Protein AF-A0A453G889-F1 (afdb_monomer_lite)

Foldseek 3Di:
DPPVVVVVVVVVVVVVVPPPPDDDDDDDPDPPPVVVLCVLVVVLVVLLVCLVVLVVPDPDDSLVVLVVSLVVLVVSLVVLVVVLVVLVVVLVVLVVLLVVLVVLLVVLCVQLVVCVVVVNNVSNVVSVVSSVVSVVVSVVSVVVSVVSVVVSVVSVVSSVVSVVVSVVSVVVSVVVVVVVVVVVVVVVVCVVVVD

Sequence (195 aa):
LQISNSMLIEAVTRAVSLRAVQVRQSNVNRFKCNAIRSNLFDRLTRVVRSYANAILSSFEDPEKILDQAVLEMNDDLIKMRQATAQVLASQKRLENKYKAAEQADADWYRRAQLALQKGEEDLAREALKRRKSYAENASSLKAQLDQQKSVVENLVSNTRLLESKIAEAKQKKDTLKARAQSAKTATKVSEMLGN

Secondary structure (DSSP, 8-state):
--SHHHHHHHHHHHHHHTS-S-----------SHHHHHHHHHHHHHHHHHHHHHHHH-SS-HHHHHHHHHHHHHHHHHHHHHHHHHHHHHHHHHHHHHHHHHHHHHHHHHHHHHHHHTT-HHHHHHHHHHHHHHHHHHHHHHHHHHHHHHHHHHHHHHHHHHHHHHHHHHHHHHHHHHHHHHHHHHHHHHHHH--

InterPro domains:
  IPR007157 PspA/VIPP1 [PF04012] (39-195)
  IPR007157 PspA/VIPP1 [PTHR31088] (34-195)

Structure (mmCIF, N/CA/C/O backbone):
data_AF-A0A453G889-F1
#
_entry.id   AF-A0A453G889-F1
#
loop_
_atom_site.group_PDB
_atom_site.id
_atom_site.type_symbol
_atom_site.label_atom_id
_atom_site.label_alt_id
_atom_site.label_comp_id
_atom_site.label_asym_id
_atom_site.label_entity_id
_atom_site.label_seq_id
_atom_site.pdbx_PDB_ins_code
_atom_site.Cartn_x
_atom_site.Cartn_y
_atom_site.Cartn_z
_atom_site.occupancy
_atom_site.B_iso_or_equiv
_atom_site.auth_seq_id
_atom_site.auth_comp_id
_atom_site.auth_asym_id
_atom_site.auth_atom_id
_atom_site.pdbx_PDB_model_num
ATOM 1 N N . LEU A 1 1 ? -43.663 0.541 35.110 1.00 49.12 1 LEU A N 1
ATOM 2 C CA . LEU A 1 1 ? -42.200 0.633 35.347 1.00 49.12 1 LEU A CA 1
ATOM 3 C C . LEU A 1 1 ? -41.331 0.325 34.110 1.00 49.12 1 LEU A C 1
ATOM 5 O O . LEU A 1 1 ? -40.124 0.465 34.205 1.00 49.12 1 LEU A O 1
ATOM 9 N N . GLN A 1 2 ? -41.896 0.003 32.933 1.00 46.69 2 GLN A N 1
ATOM 10 C CA . GLN A 1 2 ? -41.116 -0.359 31.728 1.00 46.69 2 GLN A CA 1
ATOM 11 C C . GLN A 1 2 ? -40.961 0.753 30.670 1.00 46.69 2 GLN A C 1
ATOM 13 O O . GLN A 1 2 ? -40.204 0.585 29.723 1.00 46.69 2 GLN A O 1
ATOM 18 N N . ILE A 1 3 ? -41.638 1.898 30.826 1.00 45.16 3 ILE A N 1
ATOM 19 C CA . ILE A 1 3 ? -41.676 2.957 29.797 1.00 45.16 3 ILE A CA 1
ATOM 20 C C . ILE A 1 3 ? -40.592 4.036 30.027 1.00 45.16 3 ILE A C 1
ATOM 22 O O . ILE A 1 3 ? -40.115 4.643 29.072 1.00 45.16 3 ILE A O 1
ATOM 26 N N . SER A 1 4 ? -40.098 4.220 31.259 1.00 53.78 4 SER A N 1
ATOM 27 C CA . SER A 1 4 ? -39.088 5.257 31.557 1.00 53.78 4 SER A CA 1
ATOM 28 C C . SER A 1 4 ? -37.662 4.921 31.097 1.00 53.78 4 SER A C 1
ATOM 30 O O . SER A 1 4 ? -36.904 5.835 30.779 1.00 53.78 4 SER A O 1
ATOM 32 N N . ASN A 1 5 ? -37.284 3.640 31.000 1.00 52.91 5 ASN A N 1
ATOM 33 C CA . ASN A 1 5 ? -35.910 3.261 30.630 1.00 52.91 5 ASN A CA 1
ATOM 34 C C . ASN A 1 5 ? -35.604 3.442 29.134 1.00 52.91 5 ASN A C 1
ATOM 36 O O . ASN A 1 5 ? -34.469 3.756 28.786 1.00 52.91 5 ASN A O 1
ATOM 40 N N . SER A 1 6 ? -36.600 3.320 28.249 1.00 53.44 6 SER A N 1
ATOM 41 C CA . SER A 1 6 ? -36.405 3.557 26.807 1.00 53.44 6 SER A CA 1
ATOM 42 C C . SER A 1 6 ? -36.160 5.039 26.502 1.00 53.44 6 SER A C 1
ATOM 44 O O . SER A 1 6 ? -35.328 5.381 25.664 1.00 53.44 6 SER A O 1
ATOM 46 N N . MET A 1 7 ? -36.836 5.929 27.234 1.00 53.59 7 MET A N 1
ATOM 47 C CA . MET A 1 7 ? -36.725 7.379 27.056 1.00 53.59 7 MET A CA 1
ATOM 48 C C . MET A 1 7 ? -35.366 7.919 27.530 1.00 53.59 7 MET A C 1
ATOM 50 O O . MET A 1 7 ? -34.803 8.818 26.909 1.00 53.59 7 MET A O 1
ATOM 54 N N . LEU A 1 8 ? -34.800 7.334 28.594 1.00 57.28 8 LEU A N 1
ATOM 55 C CA . LEU A 1 8 ? -33.466 7.691 29.087 1.00 57.28 8 LEU A CA 1
ATOM 56 C C . LEU A 1 8 ? -32.353 7.253 28.123 1.00 57.28 8 LEU A C 1
ATOM 58 O O . LEU A 1 8 ? -31.385 7.991 27.936 1.00 57.28 8 LEU A O 1
ATOM 62 N N . ILE A 1 9 ? -32.504 6.102 27.460 1.00 57.62 9 ILE A N 1
ATOM 63 C CA . ILE A 1 9 ? -31.530 5.615 26.471 1.00 57.62 9 ILE A CA 1
ATOM 64 C C . ILE A 1 9 ? -31.542 6.501 25.213 1.00 57.62 9 ILE A C 1
ATOM 66 O O . ILE A 1 9 ? -30.473 6.863 24.713 1.00 57.62 9 ILE A O 1
ATOM 70 N N . GLU A 1 10 ? -32.709 6.949 24.740 1.00 56.69 10 GLU A N 1
ATOM 71 C CA . GLU A 1 10 ? -32.789 7.888 23.609 1.00 56.69 10 GLU A CA 1
ATOM 72 C C . GLU A 1 10 ? -32.299 9.300 23.963 1.00 56.69 10 GLU A C 1
ATOM 74 O O . GLU A 1 10 ? -31.612 9.934 23.156 1.00 56.69 10 GLU A O 1
ATOM 79 N N . ALA A 1 11 ? -32.577 9.785 25.178 1.00 56.25 11 ALA A N 1
ATOM 80 C CA . ALA A 1 11 ? -32.134 11.101 25.637 1.00 56.25 11 ALA A CA 1
ATOM 81 C C . ALA A 1 11 ? -30.603 11.187 25.771 1.00 56.25 11 ALA A C 1
ATOM 83 O O . ALA A 1 11 ? -29.994 12.156 25.310 1.00 56.25 11 ALA A O 1
ATOM 84 N N . VAL A 1 12 ? -29.959 10.151 26.321 1.00 57.03 12 VAL A N 1
ATOM 85 C CA . VAL A 1 12 ? -28.490 10.069 26.395 1.00 57.03 12 VAL A CA 1
ATOM 86 C C . VAL A 1 12 ? -27.882 9.954 24.993 1.00 57.03 12 VAL A C 1
ATOM 88 O O . VAL A 1 12 ? -26.874 10.601 24.707 1.00 57.03 12 VAL A O 1
ATOM 91 N N . THR A 1 13 ? -28.523 9.214 24.084 1.00 51.62 13 THR A N 1
ATOM 92 C CA . THR A 1 13 ? -28.065 9.085 22.690 1.00 51.62 13 THR A CA 1
ATOM 93 C C . THR A 1 13 ? -28.135 10.420 21.936 1.00 51.62 13 THR A C 1
ATOM 95 O O . THR A 1 13 ? -27.187 10.784 21.238 1.00 51.62 13 THR A O 1
ATOM 98 N N . ARG A 1 14 ? -29.195 11.216 22.136 1.00 51.06 14 ARG A N 1
ATOM 99 C CA . ARG A 1 14 ? -29.331 12.553 21.527 1.00 51.06 14 ARG A CA 1
ATOM 100 C C . ARG A 1 14 ? -28.398 13.599 22.150 1.00 51.06 14 ARG A C 1
ATOM 102 O O . ARG A 1 14 ? -27.847 14.422 21.421 1.00 51.06 14 ARG A O 1
ATOM 109 N N . ALA A 1 15 ? -28.133 13.534 23.457 1.00 50.28 15 ALA A N 1
ATOM 110 C CA . ALA A 1 15 ? -27.204 14.448 24.134 1.00 50.28 15 ALA A CA 1
ATOM 111 C C . ALA A 1 15 ? -25.730 14.229 23.725 1.00 50.28 15 ALA A C 1
ATOM 113 O O . ALA A 1 15 ? -24.936 15.170 23.715 1.00 50.28 15 ALA A O 1
ATOM 114 N N . VAL A 1 16 ? -25.364 13.004 23.327 1.00 50.25 16 VAL A N 1
ATOM 115 C CA . VAL A 1 16 ? -24.021 12.661 22.823 1.00 50.25 16 VAL A CA 1
ATOM 116 C C . VAL A 1 16 ? -23.763 13.214 21.412 1.00 50.25 16 VAL A C 1
ATOM 118 O O . VAL A 1 16 ? -22.608 13.469 21.069 1.00 50.25 16 VAL A O 1
ATOM 121 N N . SER A 1 17 ? -24.805 13.481 20.616 1.00 42.59 17 SER A N 1
ATOM 122 C 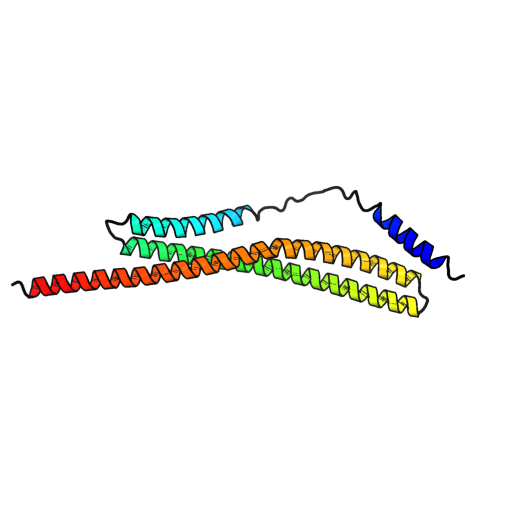CA . SER A 1 17 ? -24.656 14.005 19.249 1.00 42.59 17 SER A CA 1
ATOM 123 C C . SER A 1 17 ? -24.300 15.497 19.187 1.00 42.59 17 SER A C 1
ATOM 125 O O . SER A 1 17 ? -23.780 15.952 18.171 1.00 42.59 17 SER A O 1
ATOM 127 N N . LEU A 1 18 ? -24.550 16.271 20.249 1.00 42.31 18 LEU A N 1
ATOM 128 C CA . LEU A 1 18 ? -24.399 17.735 20.235 1.00 42.31 18 LEU A CA 1
ATOM 129 C C . LEU A 1 18 ? -23.054 18.245 20.779 1.00 42.31 18 LEU A C 1
ATOM 131 O O . LEU A 1 18 ? -22.796 19.443 20.739 1.00 42.31 18 LEU A O 1
ATOM 135 N N . ARG A 1 19 ? -22.166 17.362 21.260 1.00 44.44 19 ARG A N 1
ATOM 136 C CA . ARG A 1 19 ? -20.893 17.760 21.901 1.00 44.44 19 ARG A CA 1
ATOM 137 C C . ARG A 1 19 ? -19.624 17.311 21.170 1.00 44.44 19 ARG A C 1
ATOM 139 O O . ARG A 1 19 ? -18.542 17.378 21.744 1.00 44.44 19 ARG A O 1
ATOM 146 N N . ALA A 1 20 ? -19.743 16.867 19.917 1.00 40.88 20 ALA A N 1
ATOM 147 C CA . ALA A 1 20 ? -18.616 16.383 19.108 1.00 40.88 20 ALA A CA 1
ATOM 148 C C . ALA A 1 20 ? -18.003 17.439 18.164 1.00 40.88 20 ALA A C 1
ATOM 150 O O . ALA A 1 20 ? -17.098 17.126 17.394 1.00 40.88 20 ALA A O 1
ATOM 151 N N . VAL A 1 21 ? -18.440 18.697 18.233 1.00 46.94 21 VAL A N 1
ATOM 152 C CA . VAL A 1 21 ? -17.821 19.809 17.502 1.00 46.94 21 VAL A CA 1
ATOM 153 C C . VAL A 1 21 ? -17.089 20.670 18.519 1.00 46.94 21 VAL A C 1
ATOM 155 O O . VAL A 1 21 ? -17.731 21.491 19.153 1.00 46.94 21 VAL A O 1
ATOM 158 N N . GLN A 1 22 ? -15.800 20.393 18.754 1.00 45.59 22 GLN A N 1
ATOM 159 C CA . GLN A 1 22 ? -14.731 21.368 19.059 1.00 45.59 22 GLN A CA 1
ATOM 160 C C . GLN A 1 22 ? -13.475 20.639 19.592 1.00 45.59 22 GLN A C 1
ATOM 162 O O . GLN A 1 22 ? -13.073 20.832 20.738 1.00 45.59 22 GLN A O 1
ATOM 167 N N . VAL A 1 23 ? -12.805 19.810 18.784 1.00 44.56 23 VAL A N 1
ATOM 168 C CA . VAL A 1 23 ? -11.402 19.455 19.077 1.00 44.56 23 VAL A CA 1
ATOM 169 C C . VAL A 1 23 ? -10.511 20.265 18.150 1.00 44.56 23 VAL A C 1
ATOM 171 O O . VAL A 1 23 ? -10.331 19.969 16.972 1.00 44.56 23 VAL A O 1
ATOM 174 N N . ARG A 1 24 ? -10.024 21.359 18.741 1.00 37.88 24 ARG A N 1
ATOM 175 C CA . ARG A 1 24 ? -8.998 22.274 18.250 1.00 37.88 24 ARG A CA 1
ATOM 176 C C . ARG A 1 24 ? -7.799 21.507 17.693 1.00 37.88 24 ARG A C 1
ATOM 178 O O . ARG A 1 24 ? -7.216 20.660 18.364 1.00 37.88 24 ARG A O 1
ATOM 185 N N . GLN A 1 25 ? -7.433 21.891 16.477 1.00 46.72 25 GLN A N 1
ATOM 186 C CA . GLN A 1 25 ? -6.210 21.528 15.777 1.00 46.72 25 GLN A CA 1
ATOM 187 C C . GLN A 1 25 ? -4.972 21.866 16.618 1.00 46.72 25 GLN A C 1
ATOM 189 O O . GLN A 1 25 ? -4.800 23.008 17.045 1.00 46.72 25 GLN A O 1
ATOM 194 N N . SER A 1 26 ? -4.068 20.904 16.785 1.00 36.66 26 SER A N 1
ATOM 195 C CA . SER A 1 26 ? -2.681 21.185 17.147 1.00 36.66 26 SER A CA 1
ATOM 196 C C . SER A 1 26 ? -1.724 20.215 16.443 1.00 36.66 26 SER A C 1
ATOM 198 O O . SER A 1 26 ? -1.781 19.000 16.604 1.00 36.66 26 SER A O 1
ATOM 200 N N . ASN A 1 27 ? -0.838 20.817 15.643 1.00 45.62 27 ASN A N 1
ATOM 201 C CA . ASN A 1 27 ? 0.444 20.317 15.140 1.00 45.62 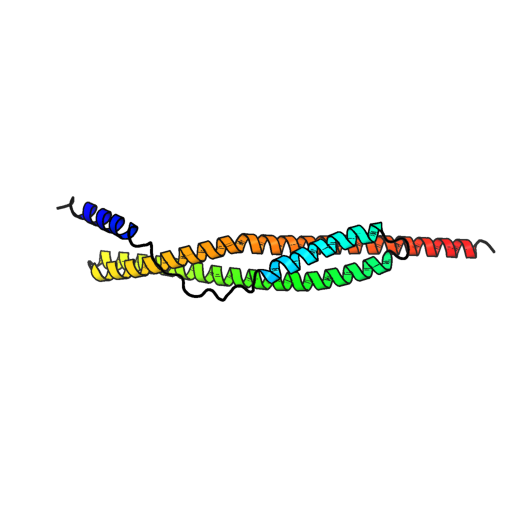27 ASN A CA 1
ATOM 202 C C . ASN A 1 27 ? 0.471 19.022 14.310 1.00 45.62 27 ASN A C 1
ATOM 204 O O . ASN A 1 27 ? 0.867 17.958 14.781 1.00 45.62 27 ASN A O 1
ATOM 208 N N . VAL A 1 28 ? 0.255 19.169 12.997 1.00 41.62 28 VAL A N 1
ATOM 209 C CA . VAL A 1 28 ? 0.701 18.194 11.986 1.00 41.62 28 VAL A CA 1
ATOM 210 C C . VAL A 1 28 ? 1.892 18.757 11.205 1.00 41.62 28 VAL A C 1
ATOM 212 O O . VAL A 1 28 ? 1.800 19.082 10.028 1.00 41.62 28 VAL A O 1
ATOM 215 N N . ASN A 1 29 ? 3.059 18.808 11.851 1.00 44.78 29 ASN A N 1
ATOM 216 C CA . ASN A 1 29 ? 4.340 18.796 11.140 1.00 44.78 29 ASN A CA 1
ATOM 217 C C . ASN A 1 29 ? 4.704 17.340 10.827 1.00 44.78 29 ASN A C 1
ATOM 219 O O . ASN A 1 29 ? 5.540 16.727 11.489 1.00 44.78 29 ASN A O 1
ATOM 223 N N . ARG A 1 30 ? 4.020 16.741 9.843 1.00 44.69 30 ARG A N 1
ATOM 224 C CA . ARG A 1 30 ? 4.370 15.406 9.334 1.00 44.69 30 ARG A CA 1
ATOM 225 C C . ARG A 1 30 ? 3.900 15.187 7.892 1.00 44.69 30 ARG A C 1
ATOM 227 O O . ARG A 1 30 ? 3.231 14.209 7.593 1.00 44.69 30 ARG A O 1
ATOM 234 N N . PHE A 1 31 ? 4.283 16.077 6.978 1.00 42.47 31 PHE A N 1
ATOM 235 C CA . PHE A 1 31 ? 4.095 15.866 5.537 1.00 42.47 31 PHE A CA 1
ATOM 236 C C . PHE A 1 31 ? 5.398 16.090 4.764 1.00 42.47 31 PHE A C 1
ATOM 238 O O . PHE A 1 31 ? 5.563 17.044 4.018 1.00 42.47 31 PHE A O 1
ATOM 245 N N . LYS A 1 32 ? 6.322 15.136 4.897 1.00 39.88 32 LYS A N 1
ATOM 246 C CA . LYS A 1 32 ? 7.316 14.832 3.856 1.00 39.88 32 LYS A CA 1
ATOM 247 C C . LYS A 1 32 ? 7.053 13.416 3.343 1.00 39.88 32 LYS A C 1
ATOM 249 O O . LYS A 1 32 ? 7.804 12.492 3.609 1.00 39.88 32 LYS A O 1
ATOM 254 N N . CYS A 1 33 ? 5.919 13.227 2.673 1.00 45.66 33 CYS A N 1
ATOM 255 C CA . CYS A 1 33 ? 5.640 11.997 1.919 1.00 45.66 33 CYS A CA 1
ATOM 256 C C . CYS A 1 33 ? 4.959 12.269 0.563 1.00 45.66 33 CYS A C 1
ATOM 258 O O . CYS A 1 33 ? 4.994 11.419 -0.320 1.00 45.66 33 CYS A O 1
ATOM 260 N N . ASN A 1 34 ? 4.430 13.481 0.337 1.00 46.06 34 ASN A N 1
ATOM 261 C CA . ASN A 1 34 ? 3.853 13.857 -0.959 1.00 46.06 34 ASN A CA 1
ATOM 262 C C . ASN A 1 34 ? 4.914 14.204 -2.021 1.00 46.06 34 ASN A C 1
ATOM 264 O O . ASN A 1 34 ? 4.693 13.925 -3.193 1.00 46.06 34 ASN A O 1
ATOM 268 N N . ALA A 1 35 ? 6.091 14.707 -1.629 1.00 45.81 35 ALA A N 1
ATOM 269 C CA . ALA A 1 35 ? 7.161 15.079 -2.568 1.00 45.81 35 ALA A CA 1
ATOM 270 C C . ALA A 1 35 ? 7.830 13.881 -3.279 1.00 45.81 35 ALA A C 1
ATOM 272 O O . ALA A 1 35 ? 8.424 14.043 -4.338 1.00 45.81 35 ALA A O 1
ATOM 273 N N . ILE A 1 36 ? 7.729 12.669 -2.719 1.00 50.19 36 ILE A N 1
ATOM 274 C CA . ILE A 1 36 ? 8.281 11.446 -3.331 1.00 50.19 36 ILE A CA 1
ATOM 275 C C . ILE A 1 36 ? 7.297 10.861 -4.364 1.00 50.19 36 ILE A C 1
ATOM 277 O O . ILE A 1 36 ? 7.720 10.232 -5.333 1.00 50.19 36 ILE A O 1
ATOM 281 N N . ARG A 1 37 ? 5.985 11.102 -4.197 1.00 50.41 37 ARG A N 1
ATOM 282 C CA . ARG A 1 37 ? 4.936 10.548 -5.069 1.00 50.41 37 ARG A CA 1
ATOM 283 C C . ARG A 1 37 ? 4.896 11.182 -6.455 1.00 50.41 37 ARG A C 1
ATOM 285 O O . ARG A 1 37 ? 4.757 10.440 -7.420 1.00 50.41 37 ARG A O 1
ATOM 292 N N . SER A 1 38 ? 5.031 12.507 -6.559 1.00 55.56 38 SER A N 1
ATOM 293 C CA . SER A 1 38 ? 5.113 13.163 -7.872 1.00 55.56 38 SER A CA 1
ATOM 294 C C . SER A 1 38 ? 6.417 12.791 -8.567 1.00 55.56 38 SER A C 1
ATOM 296 O O . SER A 1 38 ? 6.405 12.334 -9.699 1.00 55.56 38 SER A O 1
ATOM 298 N N . ASN A 1 39 ? 7.536 12.825 -7.841 1.00 64.81 39 ASN A N 1
ATOM 299 C CA . ASN A 1 39 ? 8.852 12.624 -8.437 1.00 64.81 39 ASN A CA 1
ATOM 300 C C . ASN A 1 39 ? 9.049 11.210 -9.022 1.00 64.81 39 ASN A C 1
ATOM 302 O O . ASN A 1 39 ? 9.616 11.070 -10.095 1.00 64.81 39 ASN A O 1
ATOM 306 N N . LEU A 1 40 ? 8.552 10.141 -8.386 1.00 61.12 40 LEU A N 1
ATOM 307 C CA . LEU A 1 40 ? 8.677 8.788 -8.958 1.00 61.12 40 LEU A CA 1
ATOM 308 C C . LEU A 1 40 ? 7.765 8.563 -10.174 1.00 61.12 40 LEU A C 1
ATOM 310 O O . LEU A 1 40 ? 8.175 7.913 -11.133 1.00 61.12 40 LEU A O 1
ATOM 314 N N . PHE A 1 41 ? 6.546 9.107 -10.153 1.00 60.94 41 PHE A N 1
ATOM 315 C CA . PHE A 1 41 ? 5.598 8.963 -11.260 1.00 60.94 41 PHE A CA 1
ATOM 316 C C . PHE A 1 41 ? 5.968 9.837 -12.464 1.00 60.94 41 PHE A C 1
ATOM 318 O O . PHE A 1 41 ? 5.911 9.380 -13.606 1.00 60.94 41 PHE A O 1
ATOM 325 N N . ASP A 1 42 ? 6.424 11.063 -12.212 1.00 67.38 42 ASP A N 1
ATOM 326 C CA . ASP A 1 42 ? 6.951 11.976 -13.227 1.00 67.38 42 ASP A CA 1
ATOM 327 C C . ASP A 1 42 ? 8.230 11.411 -13.856 1.00 67.38 42 ASP A C 1
ATOM 329 O O . ASP A 1 42 ? 8.465 11.573 -15.052 1.00 67.38 42 ASP A O 1
ATOM 333 N N . ARG A 1 43 ? 9.045 10.686 -13.078 1.00 64.69 43 ARG A N 1
ATOM 334 C CA . ARG A 1 43 ? 10.206 9.958 -13.602 1.00 64.69 43 ARG A CA 1
ATOM 335 C C . ARG A 1 43 ? 9.791 8.769 -14.456 1.00 64.69 43 ARG A C 1
ATOM 337 O O . ARG A 1 43 ? 10.286 8.658 -15.569 1.00 64.69 43 ARG A O 1
ATOM 344 N N . LEU A 1 44 ? 8.836 7.950 -14.014 1.00 61.25 44 LEU A N 1
ATOM 345 C CA . LEU A 1 44 ? 8.307 6.851 -14.828 1.00 61.25 44 LEU A CA 1
ATOM 346 C C . LEU A 1 44 ? 7.740 7.354 -16.162 1.00 61.25 44 LEU A C 1
ATOM 348 O O . LEU A 1 44 ? 8.099 6.851 -17.224 1.00 61.25 44 LEU A O 1
ATOM 352 N N . THR A 1 45 ? 6.872 8.364 -16.123 1.00 68.88 45 THR A N 1
ATOM 353 C CA . THR A 1 45 ? 6.278 8.945 -17.335 1.00 68.88 45 THR A CA 1
ATOM 354 C C . THR A 1 45 ? 7.333 9.599 -18.219 1.00 68.88 45 THR A C 1
ATOM 356 O O . THR A 1 45 ? 7.282 9.427 -19.436 1.00 68.88 45 THR A O 1
ATOM 359 N N . ARG A 1 46 ? 8.336 10.275 -17.641 1.00 69.56 46 ARG A N 1
ATOM 360 C CA . ARG A 1 46 ? 9.491 10.792 -18.386 1.00 69.56 46 ARG A CA 1
ATOM 361 C C . ARG A 1 46 ? 10.276 9.675 -19.065 1.00 69.56 46 ARG A C 1
ATOM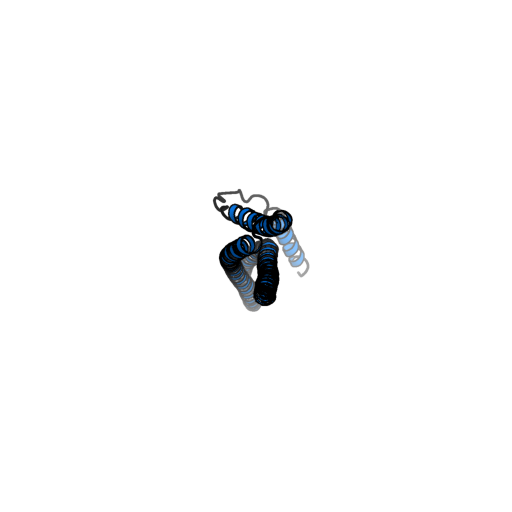 363 O O . ARG A 1 46 ? 10.623 9.851 -20.223 1.00 69.56 46 ARG A O 1
ATOM 370 N N . VAL A 1 47 ? 10.522 8.555 -18.392 1.00 62.75 47 VAL A N 1
ATOM 371 C CA . VAL A 1 47 ? 11.288 7.419 -18.926 1.00 62.75 47 VAL A CA 1
ATOM 372 C C . VAL A 1 47 ? 10.525 6.698 -20.043 1.00 62.75 47 VAL A C 1
ATOM 374 O O . VAL A 1 47 ? 11.078 6.397 -21.097 1.00 62.75 47 VAL A O 1
ATOM 377 N N . VAL A 1 48 ? 9.215 6.499 -19.877 1.00 59.97 48 VAL A N 1
ATOM 378 C CA . VAL A 1 48 ? 8.361 5.932 -20.936 1.00 59.97 48 VAL A CA 1
ATOM 379 C C . VAL A 1 48 ? 8.307 6.861 -22.155 1.00 59.97 48 VAL A C 1
ATOM 381 O O . VAL A 1 48 ? 8.374 6.402 -23.296 1.00 59.97 48 VAL A O 1
ATOM 384 N N . ARG A 1 49 ? 8.212 8.176 -21.928 1.00 68.88 49 ARG A N 1
ATOM 385 C CA . ARG A 1 49 ? 8.154 9.185 -22.994 1.00 68.88 49 ARG A CA 1
ATOM 386 C C . ARG A 1 49 ? 9.507 9.385 -23.676 1.00 68.88 49 ARG A C 1
ATOM 388 O O . ARG A 1 49 ? 9.542 9.534 -24.893 1.00 68.88 49 ARG A O 1
ATOM 395 N N . SER A 1 50 ? 10.609 9.355 -22.926 1.00 63.66 50 SER A N 1
ATOM 396 C CA . SER A 1 50 ? 11.960 9.455 -23.481 1.00 63.66 50 SER A CA 1
ATOM 397 C C . SER A 1 50 ? 12.270 8.256 -24.362 1.00 63.66 50 SER A C 1
ATOM 399 O O . SER A 1 50 ? 12.832 8.452 -25.426 1.00 63.66 50 SER A O 1
ATOM 401 N N . TYR A 1 51 ? 11.821 7.051 -24.005 1.00 61.34 51 TYR A N 1
ATOM 402 C CA . TYR A 1 51 ? 11.958 5.870 -24.854 1.00 61.34 51 TYR A CA 1
ATOM 403 C C . TYR A 1 51 ? 11.199 5.993 -26.185 1.00 61.34 51 TYR A C 1
ATOM 405 O O . TYR A 1 51 ? 11.763 5.728 -27.248 1.00 61.34 51 TYR A O 1
ATOM 413 N N . ALA A 1 52 ? 9.934 6.427 -26.142 1.00 63.38 52 ALA A N 1
ATOM 414 C CA . ALA A 1 52 ? 9.141 6.652 -27.352 1.00 63.38 52 ALA A CA 1
ATOM 415 C C . ALA A 1 52 ? 9.791 7.707 -28.266 1.00 63.38 52 ALA A C 1
ATOM 417 O O . ALA A 1 52 ? 9.883 7.506 -29.476 1.00 63.38 52 ALA A O 1
ATOM 418 N N . ASN A 1 53 ? 10.301 8.788 -27.672 1.00 62.84 53 ASN A N 1
ATOM 419 C CA . ASN A 1 53 ? 10.978 9.856 -28.400 1.00 62.84 53 ASN A CA 1
ATOM 420 C C . ASN A 1 53 ? 12.358 9.426 -28.925 1.00 62.84 53 ASN A C 1
ATOM 422 O O . ASN A 1 53 ? 12.694 9.758 -30.053 1.00 62.84 53 ASN A O 1
ATOM 426 N N . ALA A 1 54 ? 13.131 8.659 -28.154 1.00 61.78 54 ALA A N 1
ATOM 427 C CA . ALA A 1 54 ? 14.487 8.235 -28.498 1.00 61.78 54 ALA A CA 1
ATOM 428 C C . ALA A 1 54 ? 14.527 7.234 -29.659 1.00 61.78 54 ALA A C 1
ATOM 430 O O . ALA A 1 54 ? 15.452 7.277 -30.467 1.00 61.78 54 ALA A O 1
ATOM 431 N N . ILE A 1 55 ? 13.518 6.360 -29.776 1.00 57.91 55 ILE A N 1
ATOM 432 C CA . ILE A 1 55 ? 13.350 5.505 -30.961 1.00 57.91 55 ILE A CA 1
ATOM 433 C C . ILE A 1 55 ? 13.014 6.351 -32.192 1.00 57.91 55 ILE A C 1
ATOM 435 O O . ILE A 1 55 ? 13.512 6.062 -33.275 1.00 57.91 55 ILE A O 1
ATOM 439 N N . LEU A 1 56 ? 12.176 7.379 -32.031 1.00 58.53 56 LEU A N 1
ATOM 440 C CA . LEU A 1 56 ? 11.741 8.227 -33.140 1.00 58.53 56 LEU A CA 1
ATOM 441 C C . LEU A 1 56 ? 12.854 9.169 -33.630 1.00 58.53 56 LEU A C 1
ATOM 443 O O . LEU A 1 56 ? 12.900 9.488 -34.813 1.00 58.53 56 LEU A O 1
ATOM 447 N N . SER A 1 57 ? 13.745 9.607 -32.735 1.00 58.22 57 SER A N 1
ATOM 448 C CA . SER A 1 57 ? 14.808 10.572 -33.037 1.00 58.22 57 SER A CA 1
ATOM 449 C C . SER A 1 57 ? 16.171 9.951 -33.367 1.00 58.22 57 SER A C 1
ATOM 451 O O . SER A 1 57 ? 17.078 10.683 -33.756 1.00 58.22 57 SER A O 1
ATOM 453 N N . SER A 1 58 ? 16.368 8.640 -33.182 1.00 57.16 58 SER A N 1
ATOM 454 C CA . SER A 1 58 ? 17.686 8.007 -33.366 1.00 57.16 58 SER A CA 1
ATOM 455 C C . SER A 1 58 ? 17.972 7.676 -34.828 1.00 57.16 58 SER A C 1
ATOM 457 O O . SER A 1 58 ? 17.600 6.610 -35.314 1.00 57.16 58 SER A O 1
ATOM 459 N N . PHE A 1 59 ? 18.697 8.573 -35.496 1.00 54.50 59 PHE A N 1
ATOM 460 C CA . PHE A 1 59 ? 19.303 8.335 -36.809 1.00 54.50 59 PHE A CA 1
ATOM 461 C C . PHE A 1 59 ? 20.757 7.818 -36.735 1.00 54.50 59 PHE A C 1
ATOM 463 O O . PHE A 1 59 ? 21.240 7.286 -37.729 1.00 54.50 59 PHE A O 1
ATOM 470 N N . GLU A 1 60 ? 21.446 7.920 -35.587 1.00 56.84 60 GLU A N 1
ATOM 471 C CA . GLU A 1 60 ? 22.897 7.644 -35.488 1.00 56.84 60 GLU A CA 1
ATOM 472 C C . GLU A 1 60 ? 23.288 6.297 -34.841 1.00 56.84 60 GLU A C 1
ATOM 474 O O . GLU A 1 60 ? 24.223 5.674 -35.328 1.00 56.84 60 GLU A O 1
ATOM 479 N N . ASP A 1 61 ? 22.618 5.815 -33.776 1.00 67.56 61 ASP A N 1
ATOM 480 C CA . ASP A 1 61 ? 22.968 4.525 -33.127 1.00 67.56 61 ASP A CA 1
ATOM 481 C C . ASP A 1 61 ? 21.862 4.027 -32.145 1.00 67.56 61 ASP A C 1
ATOM 483 O O . ASP A 1 61 ? 21.965 4.173 -30.920 1.00 67.56 61 ASP A O 1
ATOM 487 N N . PRO A 1 62 ? 20.759 3.428 -32.637 1.00 68.19 62 PRO A N 1
ATOM 488 C CA . PRO A 1 62 ? 19.603 3.066 -31.804 1.00 68.19 62 PRO A CA 1
ATOM 489 C C . PRO A 1 62 ? 19.883 1.951 -30.776 1.00 68.19 62 PRO A C 1
ATOM 491 O O . PRO A 1 62 ? 19.161 1.839 -29.786 1.00 68.19 62 PRO A O 1
ATOM 494 N N . GLU A 1 63 ? 20.925 1.136 -30.976 1.00 71.25 63 GLU A N 1
ATOM 495 C CA . GLU A 1 63 ? 21.309 0.051 -30.056 1.00 71.25 63 GLU A CA 1
ATOM 496 C C . GLU A 1 63 ? 21.852 0.596 -28.722 1.00 71.25 63 GLU A C 1
ATOM 498 O O . GLU A 1 63 ? 21.397 0.190 -27.653 1.00 71.25 63 GLU A O 1
ATOM 503 N N . LYS A 1 64 ? 22.770 1.570 -28.762 1.00 75.12 64 LYS A N 1
ATOM 504 C CA . LYS A 1 64 ? 23.410 2.121 -27.551 1.00 75.12 64 LYS A CA 1
ATOM 505 C C . LYS A 1 64 ? 22.436 2.900 -26.671 1.00 75.12 64 LYS A C 1
ATOM 507 O O . LYS A 1 64 ? 22.478 2.785 -25.448 1.00 75.12 64 LYS A O 1
ATOM 512 N N . ILE A 1 65 ? 21.547 3.679 -27.286 1.00 73.50 65 ILE A N 1
ATOM 513 C CA . ILE A 1 65 ? 20.523 4.439 -26.560 1.00 73.50 65 ILE A CA 1
ATOM 514 C C . ILE A 1 65 ? 19.563 3.495 -25.836 1.00 73.50 65 ILE A C 1
ATOM 516 O O . ILE A 1 65 ? 19.163 3.754 -24.701 1.00 73.50 65 ILE A O 1
ATOM 520 N N . LEU A 1 66 ? 19.220 2.374 -26.472 1.00 74.38 66 LEU A N 1
ATOM 521 C CA . LEU A 1 66 ? 18.332 1.389 -25.881 1.00 74.38 66 LEU A CA 1
ATOM 522 C C . LEU A 1 66 ? 18.980 0.647 -24.709 1.00 74.38 66 LEU A C 1
ATOM 524 O O . LEU A 1 66 ? 18.318 0.397 -23.702 1.00 74.38 66 LEU A O 1
ATOM 528 N N . ASP A 1 67 ? 20.275 0.362 -24.811 1.00 79.88 67 ASP A N 1
ATOM 529 C CA . ASP A 1 67 ? 21.069 -0.220 -23.729 1.00 79.88 67 ASP A CA 1
ATOM 530 C C . ASP A 1 67 ? 21.087 0.673 -22.493 1.00 79.88 67 ASP A C 1
ATOM 532 O O . ASP A 1 67 ? 20.758 0.216 -21.395 1.00 79.88 67 ASP A O 1
ATOM 536 N N . GLN A 1 68 ? 21.390 1.956 -22.687 1.00 78.94 68 GLN A N 1
ATOM 537 C CA . GLN A 1 68 ? 21.400 2.937 -21.610 1.00 78.94 68 GLN A CA 1
ATOM 538 C C . GLN A 1 68 ? 20.006 3.103 -20.986 1.00 78.94 68 GLN A C 1
ATOM 540 O O . GLN A 1 68 ? 19.866 3.075 -19.764 1.00 78.94 68 GLN A O 1
ATOM 545 N N . ALA A 1 69 ? 18.958 3.185 -21.810 1.00 77.38 69 ALA A N 1
ATOM 546 C CA . ALA A 1 69 ? 17.586 3.299 -21.325 1.00 77.38 69 ALA A CA 1
ATOM 547 C C . ALA A 1 69 ? 17.165 2.080 -20.490 1.00 77.38 69 ALA A C 1
ATOM 549 O O . ALA A 1 69 ? 16.520 2.230 -19.452 1.00 77.38 69 ALA A O 1
ATOM 550 N N . VAL A 1 70 ? 17.528 0.863 -20.911 1.00 82.19 70 VAL A N 1
ATOM 551 C CA . VAL A 1 70 ? 17.244 -0.355 -20.139 1.00 82.19 70 VAL A CA 1
ATOM 552 C C . VAL A 1 70 ? 17.956 -0.318 -18.790 1.00 82.19 70 VAL A C 1
ATOM 554 O O . VAL A 1 70 ? 17.331 -0.666 -17.790 1.00 82.19 70 VAL A O 1
ATOM 557 N N . LEU A 1 71 ? 19.216 0.113 -18.724 1.00 85.44 71 LEU A N 1
ATOM 558 C CA . LEU A 1 71 ? 19.940 0.243 -17.454 1.00 85.44 71 LEU A CA 1
ATOM 559 C C . LEU A 1 71 ? 19.247 1.232 -16.507 1.00 85.44 71 LEU A C 1
ATOM 561 O O . LEU A 1 71 ? 18.887 0.853 -15.393 1.00 85.44 71 LEU A O 1
ATOM 565 N N . GLU A 1 72 ? 18.954 2.444 -16.981 1.00 81.88 72 GLU A N 1
ATOM 566 C CA . GLU A 1 72 ? 18.269 3.477 -16.192 1.00 81.88 72 GLU A CA 1
ATOM 567 C C . GLU A 1 72 ? 16.888 3.019 -15.708 1.00 81.88 72 GLU A C 1
ATOM 569 O O . GLU A 1 72 ? 16.524 3.217 -14.546 1.00 81.88 72 GLU A O 1
ATOM 574 N N . MET A 1 73 ? 16.127 2.339 -16.571 1.00 83.00 73 MET A N 1
ATOM 575 C CA . MET A 1 73 ? 14.837 1.774 -16.192 1.00 83.00 73 MET A CA 1
ATOM 576 C C . MET A 1 73 ? 14.959 0.696 -15.108 1.00 83.00 73 MET A C 1
ATOM 578 O O . MET A 1 73 ? 14.106 0.638 -14.222 1.00 83.00 73 MET A O 1
ATOM 582 N N . ASN A 1 74 ? 15.985 -0.165 -15.148 1.00 87.94 74 ASN A N 1
ATOM 583 C CA . ASN A 1 74 ? 16.192 -1.175 -14.103 1.00 87.94 74 ASN A CA 1
ATOM 584 C C . ASN A 1 74 ? 16.536 -0.522 -12.754 1.00 87.94 74 ASN A C 1
ATOM 586 O O . ASN A 1 74 ? 15.995 -0.938 -11.726 1.00 87.94 74 ASN A O 1
ATOM 590 N N . ASP A 1 75 ? 17.363 0.524 -12.749 1.00 87.75 75 ASP A N 1
ATOM 591 C CA . ASP A 1 75 ? 17.678 1.284 -11.534 1.00 87.75 75 ASP A CA 1
ATOM 592 C C . ASP A 1 75 ? 16.430 1.944 -10.936 1.00 87.75 75 ASP A C 1
ATOM 594 O O . ASP A 1 75 ? 16.212 1.930 -9.717 1.00 87.75 75 ASP A O 1
ATOM 598 N N . ASP A 1 76 ? 15.573 2.500 -11.791 1.00 83.94 76 ASP A N 1
ATOM 599 C CA . ASP A 1 76 ? 14.307 3.089 -11.368 1.00 83.94 76 ASP A CA 1
ATOM 600 C C . ASP A 1 76 ? 13.313 2.038 -10.880 1.00 83.94 76 ASP A C 1
ATOM 602 O O . ASP A 1 76 ? 12.636 2.262 -9.872 1.00 83.94 76 ASP A O 1
ATOM 606 N N . LEU A 1 77 ? 13.293 0.855 -11.494 1.00 87.25 77 LEU A N 1
ATOM 607 C CA . LEU A 1 77 ? 12.489 -0.268 -11.026 1.00 87.25 77 LEU A CA 1
ATOM 608 C C . LEU A 1 77 ? 12.893 -0.701 -9.613 1.00 87.25 77 LEU A C 1
ATOM 610 O O . LEU A 1 77 ? 12.021 -0.947 -8.778 1.00 87.25 77 LEU A O 1
ATOM 614 N N . ILE A 1 78 ? 14.192 -0.761 -9.308 1.00 91.00 78 ILE A N 1
ATOM 615 C CA . ILE A 1 78 ? 14.673 -1.095 -7.960 1.00 91.00 78 ILE A CA 1
ATOM 616 C C . ILE A 1 78 ? 14.152 -0.072 -6.943 1.00 91.00 78 ILE A C 1
ATOM 618 O O . ILE A 1 78 ? 13.569 -0.453 -5.922 1.00 91.00 78 ILE A O 1
ATOM 622 N N . LYS A 1 79 ? 14.284 1.226 -7.240 1.00 87.06 79 LYS A N 1
ATOM 623 C CA . LYS A 1 79 ? 13.798 2.310 -6.368 1.00 87.06 79 LYS A CA 1
ATOM 624 C C . LYS A 1 79 ? 12.279 2.259 -6.190 1.00 87.06 79 LYS A C 1
ATOM 626 O O . LYS A 1 79 ? 11.781 2.424 -5.076 1.00 87.06 79 LYS A O 1
ATOM 631 N N . MET A 1 80 ? 11.535 1.987 -7.261 1.00 86.94 80 MET A N 1
ATOM 632 C CA . MET A 1 80 ? 10.078 1.854 -7.214 1.00 86.94 80 MET A CA 1
ATOM 633 C C . MET A 1 80 ? 9.628 0.641 -6.401 1.00 86.94 80 MET A C 1
ATOM 635 O O . MET A 1 80 ? 8.702 0.762 -5.598 1.00 86.94 80 MET A O 1
ATOM 639 N N . ARG A 1 81 ? 10.300 -0.507 -6.536 1.00 90.38 81 ARG A N 1
ATOM 640 C CA . ARG A 1 81 ? 10.031 -1.695 -5.713 1.00 90.38 81 ARG A CA 1
ATOM 641 C C . ARG A 1 81 ? 10.294 -1.421 -4.236 1.00 90.38 81 ARG A C 1
ATOM 643 O O . ARG A 1 81 ? 9.458 -1.765 -3.404 1.00 90.38 81 ARG A O 1
ATOM 650 N N . GLN A 1 82 ? 11.395 -0.746 -3.905 1.00 91.88 82 GLN A N 1
ATOM 651 C CA . GLN A 1 82 ? 11.702 -0.345 -2.527 1.00 91.88 82 GLN A CA 1
ATOM 652 C C . GLN A 1 82 ? 10.637 0.601 -1.958 1.00 91.88 82 GLN A C 1
ATOM 654 O O . GLN A 1 82 ? 10.126 0.362 -0.863 1.00 91.88 82 GLN A O 1
ATOM 659 N N . ALA A 1 83 ? 10.256 1.639 -2.706 1.00 86.31 83 ALA A N 1
ATOM 660 C CA . ALA A 1 83 ? 9.209 2.570 -2.291 1.00 86.31 83 ALA A CA 1
ATOM 661 C C . ALA A 1 83 ? 7.860 1.854 -2.104 1.00 86.31 83 ALA A C 1
ATOM 663 O O . ALA A 1 83 ? 7.190 2.040 -1.089 1.00 86.31 83 ALA A O 1
ATOM 664 N N . THR A 1 84 ? 7.489 0.977 -3.039 1.00 88.94 84 THR A N 1
ATOM 665 C CA . THR A 1 84 ? 6.262 0.174 -2.960 1.00 88.94 84 THR A CA 1
ATOM 666 C C . THR A 1 84 ? 6.275 -0.733 -1.731 1.00 88.94 84 THR A C 1
ATOM 668 O O . THR A 1 84 ? 5.295 -0.763 -0.989 1.00 88.94 84 THR A O 1
ATOM 671 N N . ALA A 1 85 ? 7.395 -1.404 -1.449 1.00 91.12 85 ALA A N 1
ATOM 672 C CA . ALA A 1 85 ? 7.550 -2.243 -0.264 1.00 91.12 85 ALA A CA 1
ATOM 673 C C . ALA A 1 85 ? 7.415 -1.440 1.040 1.00 91.12 85 ALA A C 1
ATOM 675 O O . ALA A 1 85 ? 6.731 -1.877 1.964 1.00 91.12 85 ALA A O 1
ATOM 676 N N . GLN A 1 86 ? 8.006 -0.243 1.115 1.00 91.31 86 GLN A N 1
ATOM 677 C CA . GLN A 1 86 ? 7.882 0.634 2.283 1.00 91.31 86 GLN A CA 1
ATOM 678 C C . GLN A 1 86 ? 6.433 1.076 2.521 1.00 91.31 86 GLN A C 1
ATOM 680 O O . GLN A 1 86 ? 5.955 1.045 3.660 1.00 91.31 86 GLN A O 1
ATOM 685 N N . VAL A 1 87 ? 5.713 1.458 1.463 1.00 89.31 87 VAL A N 1
ATOM 686 C CA . VAL A 1 87 ? 4.307 1.871 1.581 1.00 89.31 87 VAL A CA 1
ATOM 687 C C . VAL A 1 87 ? 3.423 0.680 1.952 1.00 89.31 87 VAL A C 1
ATOM 689 O O . VAL A 1 87 ? 2.575 0.819 2.832 1.00 89.31 87 VAL A O 1
ATOM 692 N N . LEU A 1 88 ? 3.660 -0.500 1.374 1.00 91.25 88 LEU A N 1
ATOM 693 C CA . LEU A 1 88 ? 2.930 -1.721 1.719 1.00 91.25 88 LEU A CA 1
ATOM 694 C C . LEU A 1 88 ? 3.177 -2.137 3.178 1.00 91.25 88 LEU A C 1
ATOM 696 O O . LEU A 1 88 ? 2.238 -2.467 3.901 1.00 91.25 88 LEU A O 1
ATOM 700 N N . ALA A 1 89 ? 4.421 -2.049 3.654 1.00 93.31 89 ALA A N 1
ATOM 701 C CA . ALA A 1 89 ? 4.755 -2.298 5.054 1.00 93.31 89 ALA A CA 1
ATOM 702 C C . ALA A 1 89 ? 4.066 -1.289 5.989 1.00 93.31 89 ALA A C 1
ATOM 704 O O . ALA A 1 89 ? 3.543 -1.665 7.041 1.00 93.31 89 ALA A O 1
ATOM 705 N N . SER A 1 90 ? 4.021 -0.008 5.608 1.00 90.88 90 SER A N 1
ATOM 706 C CA . SER A 1 90 ? 3.290 1.026 6.347 1.00 90.88 90 SER A CA 1
ATOM 707 C C . SER A 1 90 ? 1.789 0.726 6.413 1.00 90.88 90 SER A C 1
ATOM 709 O O . SER A 1 90 ? 1.229 0.749 7.512 1.00 90.88 90 SER A O 1
ATOM 711 N N . GLN A 1 91 ? 1.168 0.374 5.283 1.00 94.00 91 GLN A N 1
ATOM 712 C CA . GLN A 1 91 ? -0.236 -0.031 5.218 1.00 94.00 91 GLN A CA 1
ATOM 713 C C . GLN A 1 91 ? -0.489 -1.245 6.116 1.00 94.00 91 GLN A C 1
ATOM 715 O O . GLN A 1 91 ? -1.436 -1.243 6.899 1.00 94.00 91 GLN A O 1
ATOM 720 N N . LYS A 1 92 ? 0.392 -2.254 6.084 1.00 95.88 92 LYS A N 1
ATOM 721 C CA . LYS A 1 92 ? 0.234 -3.455 6.910 1.00 95.88 92 LYS A CA 1
ATOM 722 C C . LYS A 1 92 ? 0.306 -3.152 8.404 1.00 95.88 92 LYS A C 1
ATOM 724 O O . LYS A 1 92 ? -0.477 -3.680 9.190 1.00 95.88 92 LYS A O 1
ATOM 729 N N . ARG A 1 93 ? 1.216 -2.264 8.813 1.00 95.62 93 ARG A N 1
ATOM 730 C CA . ARG A 1 93 ? 1.298 -1.798 10.208 1.00 95.62 93 ARG A CA 1
ATOM 731 C C . ARG A 1 93 ? 0.023 -1.075 10.635 1.00 95.62 93 ARG A C 1
ATOM 733 O O . ARG A 1 93 ? -0.399 -1.239 11.777 1.00 95.62 93 ARG A O 1
ATOM 740 N N . LEU A 1 94 ? -0.576 -0.283 9.749 1.00 95.56 94 LEU A N 1
ATOM 741 C CA . LEU A 1 94 ? -1.836 0.405 10.017 1.00 95.56 94 LEU A CA 1
ATOM 742 C C . LEU A 1 94 ? -3.011 -0.583 10.108 1.00 95.56 94 LEU A C 1
ATOM 744 O O . LEU A 1 94 ? -3.816 -0.484 11.029 1.00 95.56 94 LEU A O 1
ATOM 748 N N . GLU A 1 95 ? -3.044 -1.588 9.232 1.00 96.75 95 GLU A N 1
ATOM 749 C CA . GLU A 1 95 ? -4.032 -2.673 9.243 1.00 96.75 95 GLU A CA 1
ATOM 750 C C . GLU A 1 95 ? -3.984 -3.455 10.560 1.00 96.75 95 GLU A C 1
ATOM 752 O O . GLU A 1 95 ? -5.015 -3.697 11.182 1.00 96.75 95 GLU A O 1
ATOM 757 N N . ASN A 1 96 ? -2.784 -3.789 11.039 1.00 98.06 96 ASN A N 1
ATOM 758 C CA . ASN A 1 96 ? -2.615 -4.482 12.315 1.00 98.06 96 ASN A CA 1
ATOM 759 C C . ASN A 1 96 ? -3.105 -3.633 13.500 1.00 98.06 96 ASN A C 1
ATOM 761 O O . ASN A 1 96 ? -3.732 -4.164 14.413 1.00 98.06 96 ASN A O 1
ATOM 765 N N . LYS A 1 97 ? -2.861 -2.313 13.486 1.00 97.62 97 LYS A N 1
ATOM 766 C CA . LYS A 1 97 ? -3.388 -1.399 14.516 1.00 97.62 97 LYS A CA 1
ATOM 767 C C . LYS A 1 97 ? -4.911 -1.330 14.491 1.00 97.62 97 LYS A C 1
ATOM 769 O O . LYS A 1 97 ? -5.525 -1.333 15.552 1.00 97.62 97 LYS A O 1
ATOM 774 N N . TYR A 1 98 ? -5.500 -1.267 13.299 1.00 98.12 98 TYR A N 1
ATOM 775 C CA . TYR A 1 98 ? -6.949 -1.277 13.123 1.00 98.12 98 TYR A CA 1
ATOM 776 C C . TYR A 1 98 ? -7.562 -2.555 13.709 1.00 98.12 98 TYR A C 1
ATOM 778 O O . TYR A 1 98 ? -8.431 -2.464 14.571 1.00 98.12 98 TYR A O 1
ATOM 786 N N . LYS A 1 99 ? -7.029 -3.727 13.343 1.00 98.12 99 LYS A N 1
ATOM 787 C CA . LYS A 1 99 ? -7.486 -5.023 13.872 1.00 98.12 99 LYS A CA 1
ATOM 788 C C . LYS A 1 99 ? -7.344 -5.125 15.389 1.00 98.12 99 LYS A C 1
ATOM 790 O O . LYS A 1 99 ? -8.242 -5.620 16.055 1.00 98.12 99 LYS A O 1
ATOM 795 N N . ALA A 1 100 ? -6.243 -4.623 15.949 1.00 98.25 100 ALA A N 1
ATOM 796 C CA . ALA A 1 100 ? -6.057 -4.598 17.398 1.00 98.25 100 ALA A CA 1
ATOM 797 C C . ALA A 1 100 ? -7.096 -3.705 18.105 1.00 98.25 100 ALA A C 1
ATOM 799 O O . ALA A 1 100 ? -7.600 -4.071 19.164 1.00 98.25 100 ALA A O 1
ATOM 800 N N . ALA A 1 101 ? -7.440 -2.550 17.523 1.00 98.00 101 ALA A N 1
ATOM 801 C CA . ALA A 1 101 ? -8.477 -1.670 18.061 1.00 98.00 101 ALA A CA 1
ATOM 802 C C . ALA A 1 101 ? -9.879 -2.294 17.957 1.00 98.00 101 ALA A C 1
ATOM 804 O O . ALA A 1 101 ? -10.655 -2.195 18.902 1.00 98.00 101 ALA A O 1
ATOM 805 N N . GLU A 1 102 ? -10.183 -2.972 16.849 1.00 98.19 102 GLU A N 1
ATOM 806 C CA . GLU A 1 102 ? -11.439 -3.705 16.650 1.00 98.19 102 GLU A CA 1
ATOM 807 C C . GLU A 1 102 ? -11.580 -4.875 17.635 1.00 98.19 102 GLU A C 1
ATOM 809 O O . GLU A 1 102 ? -12.625 -5.052 18.260 1.00 98.19 102 GLU A O 1
ATOM 814 N N . GLN A 1 103 ? -10.503 -5.632 17.854 1.00 98.44 103 GLN A N 1
ATOM 815 C CA . GLN A 1 103 ? -10.488 -6.700 18.850 1.00 98.44 103 GLN A CA 1
ATOM 816 C C . GLN A 1 103 ? -10.695 -6.149 20.267 1.00 98.44 103 GLN A C 1
ATOM 818 O O . GLN A 1 103 ? -11.486 -6.699 21.031 1.00 98.44 103 GLN A O 1
ATOM 823 N N . ALA A 1 104 ? -10.046 -5.032 20.607 1.00 97.94 104 ALA A N 1
ATOM 824 C CA . ALA A 1 104 ? -10.255 -4.373 21.891 1.00 97.94 104 ALA A CA 1
ATOM 825 C C . ALA A 1 104 ? -11.705 -3.878 22.059 1.00 97.94 104 ALA A C 1
ATOM 827 O O . ALA A 1 104 ? -12.270 -4.044 23.140 1.00 97.94 104 ALA A O 1
ATOM 828 N N . ASP A 1 105 ? -12.326 -3.312 21.016 1.00 97.50 105 ASP A N 1
ATOM 829 C CA . ASP A 1 105 ? -13.751 -2.943 21.023 1.00 97.50 105 ASP A CA 1
ATOM 830 C C . ASP A 1 105 ? -14.640 -4.146 21.375 1.00 97.50 105 ASP A C 1
ATOM 832 O O . ASP A 1 105 ? -15.433 -4.084 22.322 1.00 97.50 105 ASP A O 1
ATOM 836 N N . ALA A 1 106 ? -14.447 -5.265 20.673 1.00 97.81 106 ALA A N 1
ATOM 837 C CA . ALA A 1 106 ? -15.200 -6.495 20.896 1.00 97.81 106 ALA A CA 1
ATOM 838 C C . ALA A 1 106 ? -14.984 -7.068 22.309 1.00 97.81 106 ALA A C 1
ATOM 840 O O . ALA A 1 106 ? -15.932 -7.518 22.958 1.00 97.81 106 ALA A O 1
ATOM 841 N N . ASP A 1 107 ? -13.755 -7.021 22.823 1.00 98.31 107 ASP A N 1
ATOM 842 C CA . ASP A 1 107 ? -13.426 -7.489 24.170 1.00 98.31 107 ASP A CA 1
ATOM 843 C C . ASP A 1 107 ? -14.110 -6.650 25.251 1.00 98.31 107 ASP A C 1
ATOM 845 O O . ASP A 1 107 ? -14.699 -7.201 26.186 1.00 98.31 107 ASP A O 1
ATOM 849 N N . TRP A 1 108 ? -14.086 -5.321 25.122 1.00 98.12 108 TRP A N 1
ATOM 850 C CA . TRP A 1 108 ? -14.790 -4.434 26.050 1.00 98.12 108 TRP A CA 1
ATOM 851 C C . TRP A 1 108 ? -16.303 -4.597 25.968 1.00 98.12 108 TRP A C 1
ATOM 853 O O . TRP A 1 108 ? -16.976 -4.523 26.996 1.00 98.12 108 TRP A O 1
ATOM 863 N N . TYR A 1 109 ? -16.838 -4.883 24.782 1.00 97.94 109 TYR A N 1
ATOM 864 C CA . TYR A 1 109 ? -18.251 -5.196 24.630 1.00 97.94 109 TYR A CA 1
ATOM 865 C C . TYR A 1 109 ? -18.643 -6.479 25.371 1.00 97.94 109 TYR A C 1
ATOM 867 O O . TYR A 1 109 ? -19.593 -6.463 26.154 1.00 97.94 109 TYR A O 1
ATOM 875 N N . ARG A 1 110 ? -17.867 -7.561 25.213 1.00 98.25 110 ARG A N 1
ATOM 876 C CA . ARG A 1 110 ? -18.085 -8.821 25.946 1.00 98.25 110 ARG A CA 1
ATOM 877 C C . ARG A 1 110 ? -17.995 -8.629 27.461 1.00 98.25 110 ARG A C 1
ATOM 879 O O . ARG A 1 110 ? -18.820 -9.160 28.199 1.00 98.25 110 ARG A O 1
ATOM 886 N N . ARG A 1 111 ? -17.027 -7.834 27.934 1.00 97.69 111 ARG A N 1
ATOM 887 C CA . ARG A 1 111 ? -16.890 -7.491 29.362 1.00 97.69 111 ARG A CA 1
ATOM 888 C C . ARG A 1 111 ? -18.105 -6.731 29.887 1.00 97.69 111 ARG A C 1
ATOM 890 O O . ARG A 1 111 ? -18.593 -7.061 30.961 1.00 97.69 111 ARG A O 1
ATOM 897 N N . ALA A 1 112 ? -18.614 -5.763 29.124 1.00 97.56 112 ALA A N 1
ATOM 898 C CA . ALA A 1 112 ? -19.820 -5.030 29.497 1.00 97.56 112 ALA A CA 1
ATOM 899 C C . ALA A 1 112 ? -21.039 -5.957 29.604 1.00 97.56 112 ALA A C 1
ATOM 901 O O . ALA A 1 112 ? -21.789 -5.868 30.569 1.00 97.56 112 ALA A O 1
ATOM 902 N N . GLN A 1 113 ? -21.211 -6.880 28.651 1.00 97.69 113 GLN A N 1
ATOM 903 C CA . GLN A 1 113 ? -22.295 -7.867 28.689 1.00 97.69 113 GLN A CA 1
ATOM 904 C C . GLN A 1 113 ? -22.209 -8.769 29.927 1.00 97.69 113 GLN A C 1
ATOM 906 O O . GLN A 1 113 ? -23.220 -8.987 30.589 1.00 97.69 113 GLN A O 1
ATOM 911 N N . LEU A 1 114 ? -21.010 -9.250 30.270 1.00 98.12 114 LEU A N 1
ATOM 912 C CA . LEU A 1 114 ? -20.801 -10.078 31.460 1.00 98.12 114 LEU A CA 1
ATOM 913 C C . LEU A 1 114 ? -21.088 -9.310 32.760 1.00 98.12 114 LEU A C 1
ATOM 915 O O . LEU A 1 114 ? -21.704 -9.864 33.666 1.00 98.12 114 LEU A O 1
ATOM 919 N N . ALA A 1 115 ? -20.673 -8.044 32.852 1.00 97.38 115 ALA A N 1
ATOM 920 C CA . ALA A 1 115 ? -20.967 -7.196 34.007 1.00 97.38 115 ALA A CA 1
ATOM 921 C C . ALA A 1 115 ? -22.482 -6.966 34.167 1.00 97.38 115 ALA A C 1
ATOM 923 O O . ALA A 1 115 ? -23.014 -7.113 35.265 1.00 97.38 115 ALA A O 1
ATOM 924 N N . LEU A 1 116 ? -23.206 -6.720 33.065 1.00 96.62 116 LEU A N 1
ATOM 925 C CA . LEU A 1 116 ? -24.671 -6.602 33.085 1.00 96.62 116 LEU A CA 1
ATOM 926 C C . LEU A 1 116 ? -25.355 -7.891 33.555 1.00 96.62 116 LEU A C 1
ATOM 928 O O . LEU A 1 116 ? -26.287 -7.826 34.350 1.00 96.62 116 LEU A O 1
ATOM 932 N N . GLN A 1 117 ? -24.881 -9.060 33.114 1.00 96.75 117 GLN A N 1
ATOM 933 C CA . GLN A 1 117 ? -25.414 -10.353 33.566 1.00 96.75 117 GLN A CA 1
ATOM 934 C C . GLN A 1 117 ? -25.237 -10.573 35.074 1.00 96.75 117 GLN A C 1
ATOM 936 O O . GLN A 1 117 ? -26.043 -11.266 35.688 1.00 96.75 117 GLN A O 1
ATOM 941 N N . LYS A 1 118 ? -24.199 -9.979 35.670 1.00 97.44 118 LYS A N 1
ATOM 942 C CA . LYS A 1 118 ? -23.918 -10.038 37.110 1.00 97.44 118 LYS A CA 1
ATOM 943 C C . LYS A 1 118 ? -24.598 -8.927 37.918 1.00 97.44 118 LYS A C 1
ATOM 945 O O . LYS A 1 118 ? -24.445 -8.899 39.133 1.00 97.44 118 LYS A O 1
ATOM 950 N N . GLY A 1 119 ? -25.329 -8.016 37.269 1.00 96.88 119 GLY A N 1
ATOM 951 C CA . GLY A 1 119 ? -25.936 -6.849 37.920 1.00 96.88 119 GLY A CA 1
ATOM 952 C C . GLY A 1 119 ? -24.939 -5.738 38.278 1.00 96.88 119 GLY A C 1
ATOM 953 O O . GLY A 1 119 ? -25.279 -4.816 39.012 1.00 96.88 119 GLY A O 1
ATOM 954 N N . GLU A 1 120 ? -23.711 -5.795 37.761 1.00 97.56 120 GLU A N 1
ATOM 955 C CA . GLU A 1 120 ? -22.650 -4.816 38.014 1.00 97.56 120 GLU A CA 1
ATOM 956 C C . GLU A 1 120 ? -22.745 -3.646 37.013 1.00 97.56 120 GLU A C 1
ATOM 958 O O . GLU A 1 120 ? -21.919 -3.491 36.107 1.00 97.56 120 GLU A O 1
ATOM 963 N N . GLU A 1 121 ? -23.787 -2.819 37.138 1.00 95.94 121 GLU A N 1
ATOM 964 C CA . GLU A 1 121 ? -24.103 -1.770 36.151 1.00 95.94 121 GLU A CA 1
ATOM 965 C C . GLU A 1 121 ? -22.991 -0.724 35.968 1.00 95.94 121 GLU A C 1
ATOM 967 O O . GLU A 1 121 ? -22.732 -0.282 34.843 1.00 95.94 121 GLU A O 1
ATOM 972 N N . ASP A 1 122 ? -22.301 -0.340 37.043 1.00 97.31 122 ASP A N 1
ATOM 973 C CA . ASP A 1 122 ? -21.226 0.652 36.966 1.00 97.31 122 ASP A CA 1
ATOM 974 C C . ASP A 1 122 ? -20.017 0.121 36.182 1.00 97.31 122 ASP A C 1
ATOM 976 O O . ASP A 1 122 ? -19.508 0.809 35.291 1.00 97.31 122 ASP A O 1
ATOM 980 N N . LEU A 1 123 ? -19.628 -1.140 36.409 1.00 97.06 123 LEU A N 1
ATOM 981 C CA . LEU A 1 123 ? -18.573 -1.810 35.638 1.00 97.06 123 LEU A CA 1
ATOM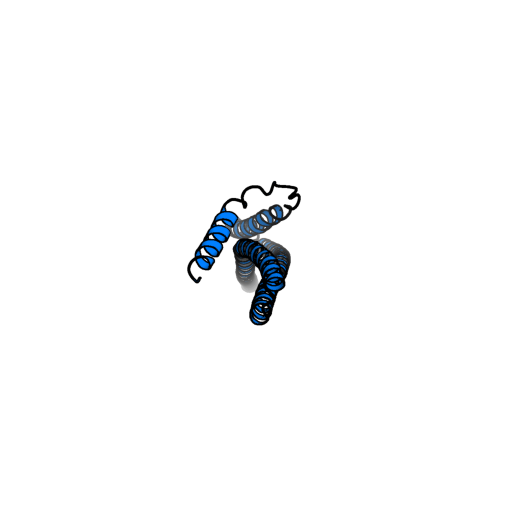 982 C C . LEU A 1 123 ? -18.960 -1.949 34.162 1.00 97.06 123 LEU A C 1
ATOM 984 O O . LEU A 1 123 ? -18.131 -1.725 33.273 1.00 97.06 123 LEU A O 1
ATOM 988 N N . ALA A 1 124 ? -20.227 -2.258 33.877 1.00 97.56 124 ALA A N 1
ATOM 989 C CA . ALA A 1 124 ? -20.726 -2.297 32.509 1.00 97.56 124 ALA A CA 1
ATOM 990 C C . ALA A 1 124 ? -20.628 -0.925 31.823 1.00 97.56 124 ALA A C 1
ATOM 992 O O . ALA A 1 124 ? -20.178 -0.832 30.676 1.00 97.56 124 ALA A O 1
ATOM 993 N N . ARG A 1 125 ? -20.996 0.155 32.523 1.00 97.69 125 ARG A N 1
ATOM 994 C CA . ARG A 1 125 ? -20.922 1.525 31.998 1.00 97.69 125 ARG A CA 1
ATOM 995 C C . ARG A 1 125 ? -19.479 1.933 31.693 1.00 97.69 125 ARG A C 1
ATOM 997 O O . ARG A 1 125 ? -19.215 2.516 30.638 1.00 97.69 125 ARG A O 1
ATOM 1004 N N . GLU A 1 126 ? -18.534 1.600 32.568 1.00 97.69 126 GLU A N 1
ATOM 1005 C CA . GLU A 1 126 ? -17.110 1.855 32.333 1.00 97.69 126 GLU A CA 1
ATOM 1006 C C . GLU A 1 126 ? -16.560 1.062 31.142 1.00 97.69 126 GLU A C 1
ATOM 1008 O O . GLU A 1 126 ? -15.866 1.628 30.287 1.00 97.69 126 GLU A O 1
ATOM 1013 N N . ALA A 1 127 ? -16.912 -0.222 31.036 1.00 97.25 127 ALA A N 1
ATOM 1014 C CA . ALA A 1 127 ? -16.532 -1.062 29.905 1.00 97.25 127 ALA A CA 1
ATOM 1015 C C . ALA A 1 127 ? -17.075 -0.501 28.579 1.00 97.25 127 ALA A C 1
ATOM 1017 O O . ALA A 1 127 ? -16.329 -0.396 27.604 1.00 97.25 127 ALA A O 1
ATOM 1018 N N . LEU A 1 128 ? -18.330 -0.036 28.547 1.00 97.88 128 LEU A N 1
ATOM 1019 C CA . LEU A 1 128 ? -18.915 0.620 27.371 1.00 97.88 128 LEU A CA 1
ATOM 1020 C C . LEU A 1 128 ? -18.229 1.949 27.026 1.00 97.88 128 LEU A C 1
ATOM 1022 O O . LEU A 1 128 ? -18.051 2.264 25.847 1.00 97.88 128 LEU A O 1
ATOM 1026 N N . LYS A 1 129 ? -17.783 2.719 28.025 1.00 97.94 129 LYS A N 1
ATOM 1027 C CA . LYS A 1 129 ? -16.997 3.941 27.792 1.00 97.94 129 LYS A CA 1
ATOM 1028 C C . LYS A 1 129 ? -15.655 3.622 27.128 1.00 97.94 129 LYS A C 1
ATOM 1030 O O . LYS A 1 129 ? -15.253 4.320 26.196 1.00 97.94 129 LYS A O 1
ATOM 1035 N N . ARG A 1 130 ? -14.970 2.562 27.575 1.00 97.31 130 ARG A N 1
ATOM 1036 C CA . ARG A 1 130 ? -13.720 2.085 26.955 1.00 97.31 130 ARG A CA 1
ATOM 1037 C C . ARG A 1 130 ? -13.961 1.578 25.539 1.00 97.31 130 ARG A C 1
ATOM 1039 O O . ARG A 1 130 ? -13.247 2.005 24.636 1.00 97.31 130 ARG A O 1
ATOM 1046 N N . ARG A 1 131 ? -14.993 0.753 25.347 1.00 97.44 131 ARG A N 1
ATOM 1047 C CA . ARG A 1 131 ? -15.450 0.274 24.037 1.00 97.44 131 ARG A CA 1
ATOM 1048 C C . ARG A 1 131 ? -15.579 1.432 23.046 1.00 97.44 131 ARG A C 1
ATOM 1050 O O . ARG A 1 131 ? -14.905 1.437 22.025 1.00 97.44 131 ARG A O 1
ATOM 1057 N N . LYS A 1 132 ? -16.351 2.466 23.401 1.00 97.50 132 LYS A N 1
ATOM 1058 C CA . LYS A 1 132 ? -16.560 3.647 22.549 1.00 97.50 132 LYS A CA 1
ATOM 1059 C C . LYS A 1 132 ? -15.243 4.271 22.071 1.00 97.50 132 LYS A C 1
ATOM 1061 O O . LYS A 1 132 ? -15.102 4.562 20.889 1.00 97.50 132 LYS A O 1
ATOM 1066 N N . SER A 1 133 ? -14.268 4.430 22.966 1.00 97.38 133 SER A N 1
ATOM 1067 C CA . SER A 1 133 ? -12.957 4.981 22.604 1.00 97.38 133 SER A CA 1
ATOM 1068 C C . SER A 1 133 ? -12.193 4.094 21.609 1.00 97.38 133 SER A C 1
ATOM 1070 O O . SER A 1 133 ? -11.568 4.615 20.685 1.00 97.38 133 SER A O 1
ATOM 1072 N N . TYR A 1 134 ? -12.258 2.767 21.757 1.00 97.81 134 TYR A N 1
ATOM 1073 C CA . TYR A 1 134 ? -11.646 1.836 20.803 1.00 97.81 134 TYR A CA 1
ATOM 1074 C C . TYR A 1 134 ? -12.385 1.803 19.459 1.00 97.81 134 TYR A C 1
ATOM 1076 O O . TYR A 1 134 ? -11.716 1.803 18.427 1.00 97.81 134 TYR A O 1
ATOM 1084 N N . ALA A 1 135 ? -13.720 1.873 19.450 1.00 97.62 135 ALA A N 1
ATOM 1085 C CA . ALA A 1 135 ? -14.517 1.995 18.227 1.00 97.62 135 ALA A CA 1
ATOM 1086 C C . ALA A 1 135 ? -14.174 3.266 17.431 1.00 97.62 135 ALA A C 1
ATOM 1088 O O . ALA A 1 135 ? -13.962 3.210 16.219 1.00 97.62 135 ALA A O 1
ATOM 1089 N N . GLU A 1 136 ? -14.070 4.414 18.106 1.00 97.75 136 GLU A N 1
ATOM 1090 C CA . GLU A 1 136 ? -13.676 5.683 17.480 1.00 97.75 136 GLU A CA 1
ATOM 1091 C C . GLU A 1 136 ? -12.256 5.605 16.895 1.00 97.75 136 GLU A C 1
ATOM 1093 O O . GLU A 1 136 ? -12.016 6.036 15.764 1.00 97.75 136 GLU A O 1
ATOM 1098 N N . ASN A 1 137 ? -11.320 4.990 17.625 1.00 97.19 137 ASN A N 1
ATOM 1099 C CA . ASN A 1 137 ? -9.960 4.761 17.139 1.00 97.19 137 ASN A CA 1
ATOM 1100 C C . ASN A 1 137 ? -9.940 3.827 15.915 1.00 97.19 137 ASN A C 1
ATOM 1102 O O . ASN A 1 137 ? -9.289 4.134 14.916 1.00 97.19 137 ASN A O 1
ATOM 1106 N N . ALA A 1 138 ? -10.690 2.722 15.950 1.00 97.88 138 ALA A N 1
ATOM 1107 C CA . ALA A 1 138 ? -10.816 1.800 14.826 1.00 97.88 138 ALA A CA 1
ATOM 1108 C C . ALA A 1 138 ? -11.385 2.505 13.583 1.00 97.88 138 ALA A C 1
ATOM 1110 O O . ALA A 1 138 ? -10.836 2.353 12.493 1.00 97.88 138 ALA A O 1
ATOM 1111 N N . SER A 1 139 ? -12.411 3.346 13.747 1.00 97.75 139 SER A N 1
ATOM 1112 C CA . SER A 1 139 ? -12.983 4.155 12.661 1.00 97.75 139 SER A CA 1
ATOM 1113 C C . SER A 1 139 ? -11.954 5.113 12.041 1.00 97.75 139 SER A C 1
ATOM 1115 O O . SER A 1 139 ? -11.784 5.152 10.821 1.00 97.75 139 SER A O 1
ATOM 1117 N N . SER A 1 140 ? -11.176 5.818 12.871 1.00 97.38 140 SER A N 1
ATOM 1118 C CA . SER A 1 140 ? -10.097 6.700 12.399 1.00 97.38 140 SER A CA 1
ATOM 1119 C C . SER A 1 140 ? -8.998 5.940 11.644 1.00 97.38 140 SER A C 1
ATOM 1121 O O . SER A 1 140 ? -8.549 6.371 10.578 1.00 97.38 140 SER A O 1
ATOM 1123 N N . LEU A 1 141 ? -8.574 4.781 12.159 1.00 97.06 141 LEU A N 1
ATOM 1124 C CA . LEU A 1 141 ? -7.577 3.928 11.505 1.00 97.06 141 LEU A CA 1
ATOM 1125 C C . LEU A 1 141 ? -8.100 3.356 10.182 1.00 97.06 141 LEU A C 1
ATOM 1127 O O . LEU A 1 141 ? -7.348 3.277 9.210 1.00 97.06 141 LEU A O 1
ATOM 1131 N N . LYS A 1 142 ? -9.389 3.006 10.120 1.00 96.56 142 LYS A N 1
ATOM 1132 C CA . LYS A 1 142 ? -10.047 2.538 8.898 1.00 96.56 142 LYS A CA 1
ATOM 1133 C C . LYS A 1 142 ? -10.073 3.621 7.822 1.00 96.56 142 LYS A C 1
ATOM 1135 O O . LYS A 1 142 ? -9.689 3.345 6.689 1.00 96.56 142 LYS A O 1
ATOM 1140 N N . ALA A 1 143 ? -10.424 4.856 8.182 1.00 96.12 143 ALA A N 1
ATOM 1141 C CA . ALA A 1 143 ? -10.389 5.983 7.253 1.00 96.12 143 ALA A CA 1
ATOM 1142 C C . ALA A 1 143 ? -8.973 6.225 6.693 1.00 96.12 143 ALA A C 1
ATOM 1144 O O . ALA A 1 143 ? -8.804 6.449 5.495 1.00 96.12 143 ALA A O 1
ATOM 1145 N N . GLN A 1 144 ? -7.940 6.116 7.536 1.00 93.38 144 GLN A N 1
ATOM 1146 C CA . GLN A 1 144 ? -6.544 6.219 7.093 1.00 93.38 144 GLN A CA 1
ATOM 1147 C C . GLN A 1 144 ? -6.147 5.072 6.145 1.00 93.38 144 GLN A C 1
ATOM 1149 O O . GLN A 1 144 ? -5.469 5.316 5.146 1.00 93.38 144 GLN A O 1
ATOM 1154 N N . LEU A 1 145 ? -6.583 3.835 6.417 1.00 94.38 145 LEU A N 1
ATOM 1155 C CA . LEU A 1 145 ? -6.351 2.688 5.529 1.00 94.38 145 LEU A CA 1
ATOM 1156 C C . LEU A 1 145 ? -6.992 2.890 4.158 1.00 94.38 145 LEU A C 1
ATOM 1158 O O . LEU A 1 145 ? -6.350 2.629 3.140 1.00 94.38 145 LEU A O 1
ATOM 1162 N N . ASP A 1 146 ? -8.228 3.381 4.132 1.00 91.94 146 ASP A N 1
ATOM 1163 C CA . ASP A 1 146 ? -8.967 3.614 2.891 1.00 91.94 146 ASP A CA 1
ATOM 1164 C C . ASP A 1 146 ? -8.298 4.697 2.040 1.00 91.94 146 ASP A C 1
ATOM 1166 O O . ASP A 1 146 ? -8.125 4.523 0.833 1.00 91.94 146 ASP A O 1
ATOM 1170 N N . GLN A 1 147 ? -7.809 5.768 2.672 1.00 89.25 147 GLN A N 1
ATOM 1171 C CA . GLN A 1 147 ? -7.012 6.791 1.989 1.00 89.25 147 GLN A CA 1
ATOM 1172 C C . GLN A 1 147 ? -5.700 6.229 1.424 1.00 89.25 147 GLN A C 1
ATOM 1174 O O . GLN A 1 147 ? -5.272 6.619 0.336 1.00 89.25 147 GLN A O 1
ATOM 1179 N N . GLN A 1 148 ? -5.048 5.309 2.140 1.00 87.94 148 GLN A N 1
ATOM 1180 C CA . GLN A 1 148 ? -3.770 4.731 1.725 1.00 87.94 148 GLN A CA 1
ATOM 1181 C C . GLN A 1 148 ? -3.922 3.666 0.626 1.00 87.94 148 GLN A C 1
ATOM 1183 O O . GLN A 1 148 ? -2.972 3.428 -0.121 1.00 87.94 148 GLN A O 1
ATOM 1188 N N . LYS A 1 149 ? -5.108 3.064 0.481 1.00 88.38 149 LYS A N 1
ATOM 1189 C CA . LYS A 1 149 ? -5.379 1.992 -0.486 1.00 88.38 149 LYS A CA 1
ATOM 1190 C C . LYS A 1 149 ? -5.124 2.421 -1.934 1.00 88.38 149 LYS A C 1
ATOM 1192 O O . LYS A 1 149 ? -4.333 1.777 -2.618 1.00 88.38 149 LYS A O 1
ATOM 1197 N N . SER A 1 150 ? -5.688 3.555 -2.355 1.00 86.19 150 SER A N 1
ATOM 1198 C CA . SER A 1 150 ? -5.500 4.089 -3.719 1.00 86.19 150 SER A CA 1
ATOM 1199 C C . SER A 1 150 ? -4.026 4.341 -4.057 1.00 86.19 150 SER A C 1
ATOM 1201 O O . SER A 1 150 ? -3.575 4.167 -5.185 1.00 86.19 150 SER A O 1
ATOM 1203 N N . VAL A 1 151 ? -3.236 4.724 -3.058 1.00 83.75 151 VAL A N 1
ATOM 1204 C CA . VAL A 1 151 ? -1.806 5.003 -3.203 1.00 83.75 151 VAL A CA 1
ATOM 1205 C C . VAL A 1 151 ? -1.037 3.726 -3.483 1.00 83.75 151 VAL A C 1
ATOM 1207 O O . VAL A 1 151 ? -0.186 3.699 -4.369 1.00 83.75 151 VAL A O 1
ATOM 1210 N N . VAL A 1 152 ? -1.315 2.689 -2.697 1.00 88.25 152 VAL A N 1
ATOM 1211 C CA . VAL A 1 152 ? -0.670 1.386 -2.837 1.00 88.25 152 VAL A CA 1
ATOM 1212 C C . VAL A 1 152 ? -1.029 0.784 -4.186 1.00 88.25 152 VAL A C 1
ATOM 1214 O O . VAL A 1 152 ? -0.133 0.348 -4.902 1.00 88.25 152 VAL A O 1
ATOM 1217 N N . GLU A 1 153 ? -2.303 0.836 -4.570 1.00 88.88 153 GLU A N 1
ATOM 1218 C CA . GLU A 1 153 ? -2.774 0.365 -5.875 1.00 88.88 153 GLU A CA 1
ATOM 1219 C C . GLU A 1 153 ? -2.059 1.083 -7.026 1.00 88.88 153 GLU A C 1
ATOM 1221 O O . GLU A 1 153 ? -1.527 0.424 -7.921 1.00 88.88 153 GLU A O 1
ATOM 1226 N N . ASN A 1 154 ? -1.942 2.413 -6.960 1.00 85.75 154 ASN A N 1
ATOM 1227 C CA . ASN A 1 154 ? -1.208 3.192 -7.956 1.00 85.75 154 ASN A CA 1
ATOM 1228 C C . ASN A 1 154 ? 0.280 2.819 -8.008 1.00 85.75 154 ASN A C 1
ATOM 1230 O O . ASN A 1 154 ? 0.816 2.600 -9.090 1.00 85.75 154 ASN A O 1
ATOM 1234 N N . LEU A 1 155 ? 0.967 2.705 -6.867 1.00 86.00 155 LEU A N 1
ATOM 1235 C CA . LEU A 1 155 ? 2.392 2.345 -6.834 1.00 86.00 155 LEU A CA 1
ATOM 1236 C C . LEU A 1 155 ? 2.652 0.934 -7.373 1.00 86.00 155 LEU A C 1
ATOM 1238 O O . LEU A 1 155 ? 3.595 0.734 -8.141 1.00 86.00 155 LEU A O 1
ATOM 1242 N N . VAL A 1 156 ? 1.801 -0.029 -7.018 1.00 89.00 156 VAL A N 1
ATOM 1243 C CA . VAL A 1 156 ? 1.881 -1.403 -7.526 1.00 89.00 156 VAL A CA 1
ATOM 1244 C C . VAL A 1 156 ? 1.628 -1.432 -9.033 1.00 89.00 156 VAL A C 1
ATOM 1246 O O . VAL A 1 156 ? 2.406 -2.042 -9.765 1.00 89.00 156 VAL A O 1
ATOM 1249 N N . SER A 1 157 ? 0.587 -0.742 -9.505 1.00 88.12 157 SER A N 1
ATOM 1250 C CA . SER A 1 157 ? 0.270 -0.620 -10.934 1.00 88.12 157 SER A CA 1
ATOM 1251 C C . SER A 1 157 ? 1.434 -0.009 -11.719 1.00 88.12 157 SER A C 1
ATOM 1253 O O . SER A 1 157 ? 1.908 -0.590 -12.693 1.00 88.12 157 SER A O 1
ATOM 1255 N N . ASN A 1 158 ? 1.978 1.108 -11.236 1.00 83.81 158 ASN A N 1
ATOM 1256 C CA . ASN A 1 158 ? 3.095 1.803 -11.870 1.00 83.81 158 ASN A CA 1
ATOM 1257 C C . ASN A 1 158 ? 4.370 0.952 -11.891 1.00 83.81 158 ASN A C 1
ATOM 1259 O O . ASN A 1 158 ? 5.098 0.961 -12.881 1.00 83.81 158 ASN A O 1
ATOM 1263 N N . THR A 1 159 ? 4.633 0.192 -10.824 1.00 86.19 159 THR A N 1
ATOM 1264 C CA . THR A 1 159 ? 5.770 -0.740 -10.771 1.00 86.19 159 THR A CA 1
ATOM 1265 C C . THR A 1 159 ? 5.626 -1.829 -11.834 1.00 86.19 159 THR A C 1
ATOM 1267 O O . THR A 1 159 ? 6.566 -2.069 -12.585 1.00 86.19 159 THR A O 1
ATOM 1270 N N . ARG A 1 160 ? 4.434 -2.426 -11.973 1.00 88.69 160 ARG A N 1
ATOM 1271 C CA . ARG A 1 160 ? 4.153 -3.432 -13.014 1.00 88.69 160 ARG A CA 1
ATOM 1272 C C . ARG A 1 160 ? 4.256 -2.857 -14.425 1.00 88.69 160 ARG A C 1
ATOM 1274 O O . ARG A 1 160 ? 4.774 -3.514 -15.325 1.00 88.69 160 ARG A O 1
ATOM 1281 N N . LEU A 1 161 ? 3.788 -1.625 -14.627 1.00 84.69 161 LEU A N 1
ATOM 1282 C CA . LEU A 1 161 ? 3.913 -0.938 -15.911 1.00 84.69 161 LEU A CA 1
ATOM 1283 C C . LEU A 1 161 ? 5.386 -0.749 -16.294 1.00 84.69 161 LEU A C 1
ATOM 1285 O O . LEU A 1 161 ? 5.756 -1.026 -17.434 1.00 84.69 161 LEU A O 1
ATOM 1289 N N . LEU A 1 162 ? 6.229 -0.320 -15.350 1.00 84.56 162 LEU A N 1
ATOM 1290 C CA . LEU A 1 162 ? 7.664 -0.176 -15.589 1.00 84.56 162 LEU A CA 1
ATOM 1291 C C . LEU A 1 162 ? 8.320 -1.522 -15.923 1.00 84.56 162 LEU A C 1
ATOM 1293 O O . LEU A 1 162 ? 9.095 -1.600 -16.872 1.00 84.56 162 LEU A O 1
ATOM 1297 N N . GLU A 1 163 ? 7.968 -2.591 -15.204 1.00 88.25 163 GLU A N 1
ATOM 1298 C CA . GLU A 1 163 ? 8.435 -3.954 -15.503 1.00 88.25 163 GLU A CA 1
ATOM 1299 C C . GLU A 1 163 ? 8.090 -4.373 -16.939 1.00 88.25 163 GLU A C 1
ATOM 1301 O O . GLU A 1 163 ? 8.961 -4.854 -17.667 1.00 88.25 163 GLU A O 1
ATOM 1306 N N . SER A 1 164 ? 6.850 -4.124 -17.374 1.00 87.69 164 SER A N 1
ATOM 1307 C CA . SER A 1 164 ? 6.411 -4.398 -18.748 1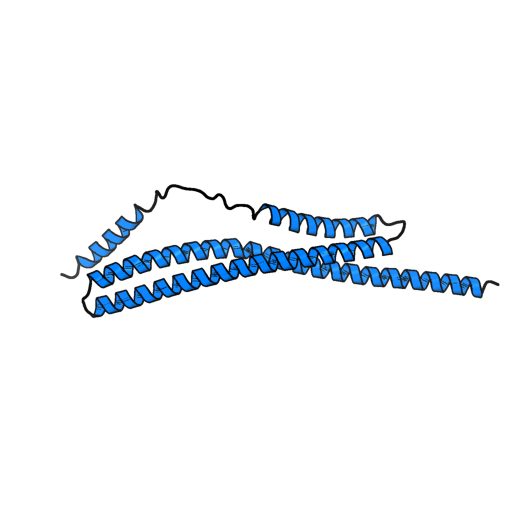.00 87.69 164 SER A CA 1
ATOM 1308 C C . SER A 1 164 ? 7.205 -3.588 -19.773 1.00 87.69 164 SER A C 1
ATOM 1310 O O . SER A 1 164 ? 7.663 -4.130 -20.777 1.00 87.69 164 SER A O 1
ATOM 1312 N N . LYS A 1 165 ? 7.421 -2.292 -19.522 1.00 80.94 165 LYS A N 1
ATOM 1313 C CA . LYS A 1 165 ? 8.158 -1.414 -20.444 1.00 80.94 165 LYS A CA 1
ATOM 1314 C C . LYS A 1 165 ? 9.632 -1.793 -20.561 1.00 80.94 165 LYS A C 1
ATOM 1316 O O . LYS A 1 165 ? 10.185 -1.740 -21.657 1.00 80.94 165 LYS A O 1
ATOM 1321 N N . ILE A 1 166 ? 10.243 -2.256 -19.472 1.00 84.19 166 ILE A N 1
ATOM 1322 C CA . ILE A 1 166 ? 11.597 -2.819 -19.493 1.00 84.19 166 ILE A CA 1
ATOM 1323 C C . ILE A 1 166 ? 11.648 -4.081 -20.353 1.00 84.19 166 ILE A C 1
ATOM 1325 O O . ILE A 1 166 ? 12.587 -4.241 -21.132 1.00 84.19 166 ILE A O 1
ATOM 1329 N N . ALA A 1 167 ? 10.663 -4.973 -20.226 1.00 87.75 167 ALA A N 1
ATOM 1330 C CA . ALA A 1 167 ? 10.601 -6.188 -21.035 1.00 87.75 167 ALA A CA 1
ATOM 1331 C C . ALA A 1 167 ? 10.456 -5.864 -22.532 1.00 87.75 167 ALA A C 1
ATOM 1333 O O . ALA A 1 167 ? 11.215 -6.388 -23.347 1.00 87.75 167 ALA A O 1
ATOM 1334 N N . GLU A 1 168 ? 9.563 -4.932 -22.883 1.00 84.06 168 GLU A N 1
ATOM 1335 C CA . GLU A 1 168 ? 9.407 -4.436 -24.257 1.00 84.06 168 GLU A CA 1
ATOM 1336 C C . GLU A 1 168 ? 10.719 -3.843 -24.800 1.00 84.06 168 GLU A C 1
ATOM 1338 O O . GLU A 1 168 ? 11.129 -4.145 -25.923 1.00 84.06 168 GLU A O 1
ATOM 1343 N N . ALA A 1 169 ? 11.407 -3.016 -24.008 1.00 81.50 169 ALA A N 1
ATOM 1344 C CA . ALA A 1 169 ? 12.661 -2.391 -24.414 1.00 81.50 169 ALA A CA 1
ATOM 1345 C C . ALA A 1 169 ? 13.782 -3.418 -24.639 1.00 81.50 169 ALA A C 1
ATOM 1347 O O . ALA A 1 169 ? 14.497 -3.323 -25.637 1.00 81.50 169 ALA A O 1
ATOM 1348 N N . LYS A 1 170 ? 13.888 -4.436 -23.774 1.00 84.44 170 LYS A N 1
ATOM 1349 C CA . LYS A 1 170 ? 14.826 -5.559 -23.949 1.00 84.44 170 LYS A CA 1
ATOM 1350 C C . LYS A 1 170 ? 14.545 -6.340 -25.234 1.00 84.44 170 LYS A C 1
ATOM 1352 O O . LYS A 1 170 ? 15.459 -6.571 -26.015 1.00 84.44 170 LYS A O 1
ATOM 1357 N N . GLN A 1 171 ? 13.284 -6.656 -25.522 1.00 86.56 171 GLN A N 1
ATOM 1358 C CA . GLN A 1 171 ? 12.927 -7.366 -26.754 1.00 86.56 171 GLN A CA 1
ATOM 1359 C C . GLN A 1 171 ? 13.281 -6.560 -28.015 1.00 86.56 171 GLN A C 1
ATOM 1361 O O . GLN A 1 171 ? 13.786 -7.111 -29.001 1.00 86.56 171 GLN A O 1
ATOM 1366 N N . LYS A 1 172 ? 13.045 -5.239 -28.003 1.00 81.75 172 LYS A N 1
ATOM 1367 C CA . LYS A 1 172 ? 13.439 -4.381 -29.130 1.00 81.75 172 LYS A CA 1
ATOM 1368 C C . LYS A 1 172 ? 14.954 -4.295 -29.283 1.00 81.75 172 LYS A C 1
ATOM 1370 O O . LYS A 1 172 ? 15.427 -4.304 -30.417 1.00 81.75 172 LYS A O 1
ATOM 1375 N N . LYS A 1 173 ? 15.704 -4.273 -28.178 1.00 81.31 173 LYS A N 1
ATOM 1376 C CA . LYS A 1 173 ? 17.172 -4.329 -28.190 1.00 81.31 173 LYS A CA 1
ATOM 1377 C C . LYS A 1 173 ? 17.654 -5.584 -28.897 1.00 81.31 173 LYS A C 1
ATOM 1379 O O . LYS A 1 173 ? 18.423 -5.481 -29.848 1.00 81.31 173 LYS A O 1
ATOM 1384 N N . ASP A 1 174 ? 17.159 -6.745 -28.484 1.00 84.88 174 ASP A N 1
ATOM 1385 C CA . ASP A 1 174 ? 17.580 -8.024 -29.056 1.00 84.88 174 ASP A CA 1
ATOM 1386 C C . ASP A 1 174 ? 17.259 -8.096 -30.556 1.00 84.88 174 ASP A C 1
ATOM 1388 O O . ASP A 1 174 ? 18.079 -8.544 -31.358 1.00 84.88 174 ASP A O 1
ATOM 1392 N N . THR A 1 175 ? 16.107 -7.551 -30.957 1.00 86.31 175 THR A N 1
ATOM 1393 C CA . THR A 1 175 ? 15.710 -7.452 -32.369 1.00 86.31 175 THR A CA 1
ATOM 1394 C C . THR A 1 175 ? 16.649 -6.547 -33.173 1.00 86.31 175 THR A C 1
ATOM 1396 O O . THR A 1 175 ? 17.070 -6.915 -34.271 1.00 86.31 175 THR A O 1
ATOM 1399 N N . LEU A 1 176 ? 16.986 -5.362 -32.654 1.00 81.69 176 LEU A N 1
ATOM 1400 C CA . LEU A 1 176 ? 17.897 -4.425 -33.321 1.00 81.69 176 LEU A CA 1
ATOM 1401 C C . LEU A 1 176 ? 19.303 -5.010 -33.442 1.00 81.69 176 LEU A C 1
ATOM 1403 O O . LEU A 1 176 ? 19.895 -4.951 -34.518 1.00 81.69 176 LEU A O 1
ATOM 1407 N N . LYS A 1 177 ? 19.793 -5.654 -32.382 1.00 84.00 177 LYS A N 1
ATOM 1408 C CA . LYS A 1 177 ? 21.091 -6.327 -32.371 1.00 84.00 177 LYS A CA 1
ATOM 1409 C C . LYS A 1 177 ? 21.153 -7.468 -33.387 1.00 84.00 177 LYS A C 1
ATOM 1411 O O . LYS A 1 177 ? 22.120 -7.567 -34.137 1.00 84.00 177 LYS A O 1
ATOM 1416 N N . ALA A 1 178 ? 20.109 -8.295 -33.473 1.00 86.12 178 ALA A N 1
ATOM 1417 C CA . ALA A 1 178 ? 20.026 -9.369 -34.464 1.00 86.12 178 ALA A CA 1
ATOM 1418 C C . ALA A 1 178 ? 20.018 -8.832 -35.907 1.00 86.12 178 ALA A C 1
ATOM 1420 O O . ALA A 1 178 ? 20.704 -9.376 -36.777 1.00 86.12 178 ALA A O 1
ATOM 1421 N N . ARG A 1 179 ? 19.292 -7.735 -36.165 1.00 82.88 179 ARG A N 1
ATOM 1422 C CA . ARG A 1 179 ? 19.283 -7.062 -37.475 1.00 82.88 179 ARG A CA 1
ATOM 1423 C C . ARG A 1 179 ? 20.647 -6.475 -37.825 1.00 82.88 179 ARG A C 1
ATOM 1425 O O . ARG A 1 179 ? 21.128 -6.702 -38.931 1.00 82.88 179 ARG A O 1
ATOM 1432 N N . ALA A 1 180 ? 21.287 -5.784 -36.882 1.00 82.50 180 ALA A N 1
ATOM 1433 C CA . ALA A 1 180 ? 22.622 -5.225 -37.068 1.00 82.50 180 ALA A CA 1
ATOM 1434 C C . ALA A 1 180 ? 23.662 -6.325 -37.339 1.00 82.50 180 ALA A C 1
ATOM 1436 O O . ALA A 1 180 ? 24.489 -6.185 -38.237 1.00 82.50 180 ALA A O 1
ATOM 1437 N N . GLN A 1 181 ? 23.590 -7.447 -36.616 1.00 84.44 181 GLN A N 1
ATOM 1438 C CA . GLN A 1 181 ? 24.455 -8.602 -36.848 1.00 84.44 181 GLN A CA 1
ATOM 1439 C C . GLN A 1 181 ? 24.221 -9.221 -38.231 1.00 84.44 181 GLN A C 1
ATOM 1441 O O . GLN A 1 181 ? 25.182 -9.493 -38.943 1.00 84.44 181 GLN A O 1
ATOM 1446 N N . SER A 1 182 ? 22.960 -9.397 -38.634 1.00 85.75 182 SER A N 1
ATOM 1447 C CA . SER A 1 182 ? 22.607 -9.955 -39.947 1.00 85.75 182 SER A CA 1
ATOM 1448 C C . SER A 1 182 ? 23.106 -9.069 -41.090 1.00 85.75 182 SER A C 1
ATOM 1450 O O . SER A 1 182 ? 23.678 -9.579 -42.050 1.00 85.75 182 SER A O 1
ATOM 1452 N N . ALA A 1 183 ? 22.962 -7.745 -40.960 1.00 84.19 183 ALA A N 1
ATOM 1453 C CA . ALA A 1 183 ? 23.486 -6.784 -41.927 1.00 84.19 183 ALA A CA 1
ATOM 1454 C C . ALA A 1 183 ? 25.020 -6.854 -42.029 1.00 84.19 183 ALA A C 1
ATOM 1456 O O . ALA A 1 183 ? 25.545 -6.954 -43.133 1.00 84.19 183 ALA A O 1
ATOM 1457 N N . LYS A 1 184 ? 25.735 -6.897 -40.892 1.00 83.62 184 LYS A N 1
ATOM 1458 C CA . LYS A 1 184 ? 27.204 -7.054 -40.857 1.00 83.62 184 LYS A CA 1
ATOM 1459 C C . LYS A 1 184 ? 27.676 -8.373 -41.472 1.00 83.62 184 LYS A C 1
ATOM 1461 O O . LYS A 1 184 ? 28.714 -8.419 -42.126 1.00 83.62 184 LYS A O 1
ATOM 1466 N N . THR A 1 185 ? 26.946 -9.464 -41.249 1.00 86.38 185 THR A N 1
ATOM 1467 C CA . THR A 1 185 ? 27.259 -10.755 -41.873 1.00 86.38 185 THR A CA 1
ATOM 1468 C C . THR A 1 185 ? 27.020 -10.701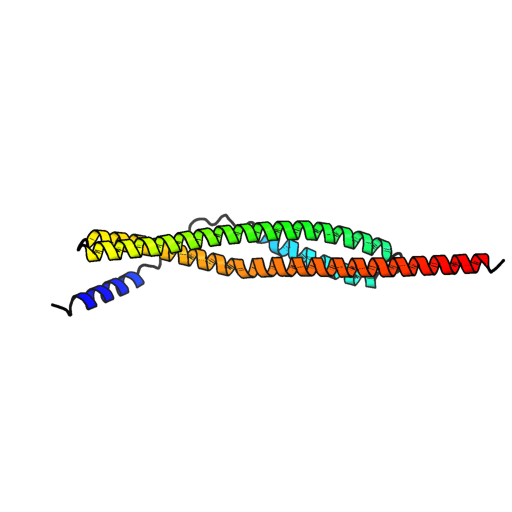 -43.381 1.00 86.38 185 THR A C 1
ATOM 1470 O O . THR A 1 185 ? 27.870 -11.168 -44.133 1.00 86.38 185 THR A O 1
ATOM 1473 N N . ALA A 1 186 ? 25.918 -10.095 -43.833 1.00 82.06 186 ALA A N 1
ATOM 1474 C CA . ALA A 1 186 ? 25.611 -9.952 -45.254 1.00 82.06 186 ALA A CA 1
ATOM 1475 C C . ALA A 1 186 ? 26.665 -9.118 -46.001 1.00 82.06 186 ALA A C 1
ATOM 1477 O O . ALA A 1 186 ? 27.119 -9.537 -47.065 1.00 82.06 186 ALA A O 1
ATOM 1478 N N . THR A 1 187 ? 27.113 -7.991 -45.433 1.00 85.12 187 THR A N 1
ATOM 1479 C CA . THR A 1 187 ? 28.186 -7.180 -46.036 1.00 85.12 187 THR A CA 1
ATOM 1480 C C . THR A 1 187 ? 29.491 -7.961 -46.119 1.00 85.12 187 THR A C 1
ATOM 1482 O O . THR A 1 187 ? 30.102 -8.009 -47.180 1.00 85.12 187 THR A O 1
ATOM 1485 N N . LYS A 1 188 ? 29.875 -8.663 -45.046 1.00 84.94 188 LYS A N 1
ATOM 1486 C CA . LYS A 1 188 ? 31.108 -9.459 -45.016 1.00 84.94 188 LYS A CA 1
ATOM 1487 C C . LYS A 1 188 ? 31.099 -10.608 -46.029 1.00 84.94 188 LYS A C 1
ATOM 1489 O O . LYS A 1 188 ? 32.122 -10.888 -46.641 1.00 84.94 188 LYS A O 1
ATOM 1494 N N . VAL A 1 189 ? 29.955 -11.265 -46.226 1.00 85.50 189 VAL A N 1
ATOM 1495 C CA . VAL A 1 189 ? 29.796 -12.295 -47.268 1.00 85.50 189 VAL A CA 1
ATOM 1496 C C . VAL A 1 189 ? 29.889 -11.675 -48.665 1.00 85.50 189 VAL A C 1
ATOM 1498 O O . VAL A 1 189 ? 30.577 -12.223 -49.520 1.00 85.50 189 VAL A O 1
ATOM 1501 N N . SER A 1 190 ? 29.256 -10.521 -48.894 1.00 80.31 190 SER A N 1
ATOM 1502 C CA . SER A 1 190 ? 29.349 -9.804 -50.173 1.00 80.31 190 SER A CA 1
ATOM 1503 C C . SER A 1 190 ? 30.780 -9.369 -50.502 1.00 80.31 190 SER A C 1
ATOM 1505 O O . SER A 1 190 ? 31.189 -9.475 -51.651 1.00 80.31 190 SER A O 1
ATOM 1507 N N . GLU A 1 191 ? 31.547 -8.906 -49.513 1.00 85.31 191 GLU A N 1
ATOM 1508 C CA . GLU A 1 191 ? 32.965 -8.549 -49.672 1.00 85.31 191 GLU A CA 1
ATOM 1509 C C . GLU A 1 191 ? 33.834 -9.771 -50.004 1.00 85.31 191 GLU A C 1
ATOM 1511 O O . GLU A 1 191 ? 34.763 -9.669 -50.797 1.00 85.31 191 GLU A O 1
ATOM 1516 N N . MET A 1 192 ? 33.524 -10.941 -49.433 1.00 81.25 192 MET A N 1
ATOM 1517 C CA . MET A 1 192 ? 34.249 -12.188 -49.717 1.00 81.25 192 MET A CA 1
ATOM 1518 C C . MET A 1 192 ? 33.935 -12.780 -51.096 1.00 81.25 192 MET A C 1
ATOM 1520 O O . MET A 1 192 ? 34.791 -13.447 -51.664 1.00 81.25 192 MET A O 1
ATOM 1524 N N . LEU A 1 193 ? 32.720 -12.577 -51.615 1.00 81.69 193 LEU A N 1
ATOM 1525 C CA . LEU A 1 193 ? 32.282 -13.084 -52.924 1.00 81.69 193 LEU A CA 1
ATOM 1526 C C . LEU A 1 193 ? 32.551 -12.105 -54.081 1.00 81.69 193 LEU A C 1
ATOM 1528 O O . LEU A 1 193 ? 32.395 -12.480 -55.239 1.00 81.69 193 LEU A O 1
ATOM 1532 N N . GLY A 1 194 ? 32.891 -10.852 -53.771 1.00 68.38 194 GLY A N 1
ATOM 1533 C CA . GLY A 1 194 ? 33.125 -9.781 -54.741 1.00 68.38 194 GLY A CA 1
ATOM 1534 C C . GLY A 1 194 ? 34.579 -9.603 -55.193 1.00 68.38 194 GLY A C 1
ATOM 1535 O O . GLY A 1 194 ? 34.847 -8.623 -55.884 1.00 68.38 194 GLY A O 1
ATOM 1536 N N . ASN A 1 195 ? 35.489 -10.508 -54.810 1.00 48.72 195 ASN A N 1
ATOM 1537 C CA . ASN A 1 195 ? 36.888 -10.564 -55.261 1.00 48.72 195 ASN A CA 1
ATOM 1538 C C . ASN A 1 195 ? 37.134 -11.778 -56.158 1.00 48.72 195 ASN A C 1
ATOM 1540 O O . ASN A 1 195 ? 36.680 -12.881 -55.778 1.00 48.72 195 ASN A O 1
#

Organism: Aegilops tauschii subsp. strangulata (NCBI:txid200361)

Radius of gyration: 31.39 Å; chains: 1; bounding box: 79×35×93 Å

pLDDT: mean 78.26, std 18.69, range [36.66, 98.44]